Protein AF-A0AA39PS63-F1 (afdb_monomer_lite)

Secondary structure (DSSP, 8-state):
--TTSPPPHHHHHHHHHHHHHHHHHHHHHHHHH-TT-TTTGGG--TTS-HHHHHHHHT---GGGG-SSHHHHHHHHHHHTT-S-SHHHHTTS-BTTBPPPPGGG-B-TTTSSSB--HHIIIII--S-HHHHHHHHHHHHHHHHHS-HHHHHHHHH-SSHHHHHHHHHH---HHHHHHHHHHHHHHHHHHHSS-----

Organism: NCBI:txid153914

pLDDT: mean 90.83, std 8.52, range [56.09, 98.69]

Radius of gyration: 20.43 Å; chains: 1; bounding box: 41×48×62 Å

Structure (mmCIF, N/CA/C/O backbone):
data_AF-A0AA39PS63-F1
#
_entry.id   AF-A0AA39PS63-F1
#
loop_
_atom_site.group_PDB
_atom_site.id
_atom_site.type_symbol
_atom_site.label_atom_id
_atom_site.label_alt_id
_atom_site.label_comp_id
_atom_site.label_asym_id
_atom_site.label_entity_id
_atom_site.label_seq_id
_atom_site.pdbx_PDB_ins_code
_atom_site.Cartn_x
_atom_site.Cartn_y
_atom_site.Cartn_z
_atom_site.occupancy
_atom_site.B_iso_or_equiv
_atom_site.auth_seq_id
_atom_site.auth_comp_id
_atom_site.auth_asym_id
_atom_site.auth_atom_id
_atom_site.pdbx_PDB_model_num
ATOM 1 N N . MET A 1 1 ? 19.058 17.267 -34.150 1.00 57.41 1 MET A N 1
ATOM 2 C CA . MET A 1 1 ? 18.768 16.087 -34.988 1.00 57.41 1 MET A CA 1
ATOM 3 C C . MET A 1 1 ? 18.910 16.521 -36.426 1.00 57.41 1 MET A C 1
ATOM 5 O O . MET A 1 1 ? 18.181 17.411 -36.844 1.00 57.41 1 MET A O 1
ATOM 9 N N . ASP A 1 2 ? 19.906 15.988 -37.122 1.00 56.09 2 ASP A N 1
ATOM 10 C CA . ASP A 1 2 ? 20.156 16.317 -38.522 1.00 56.09 2 ASP A CA 1
ATOM 11 C C . ASP A 1 2 ? 19.279 15.418 -39.406 1.00 56.09 2 ASP A C 1
ATOM 13 O O . ASP A 1 2 ? 19.457 14.202 -39.438 1.00 56.09 2 ASP A O 1
ATOM 17 N N . LEU A 1 3 ? 18.276 16.010 -40.054 1.00 62.50 3 LEU A N 1
ATOM 18 C CA . LEU A 1 3 ? 17.302 15.304 -40.896 1.00 62.50 3 LEU A CA 1
ATOM 19 C C . LEU A 1 3 ? 17.820 15.064 -42.325 1.00 62.50 3 LEU A C 1
ATOM 21 O O . LEU A 1 3 ? 17.092 14.525 -43.153 1.00 62.50 3 LEU A O 1
ATOM 25 N N . SER A 1 4 ? 19.052 15.482 -42.632 1.00 70.50 4 SER A N 1
ATOM 26 C CA . SER A 1 4 ? 19.598 15.471 -43.994 1.00 70.50 4 SER A CA 1
ATOM 27 C C . SER A 1 4 ? 20.307 14.167 -44.395 1.00 70.50 4 SER A C 1
ATOM 29 O O . SER A 1 4 ? 20.634 13.983 -45.568 1.00 70.50 4 SER A O 1
ATOM 31 N N . ARG A 1 5 ? 20.506 13.228 -43.458 1.00 72.19 5 ARG A N 1
ATOM 32 C CA . ARG A 1 5 ? 21.130 11.918 -43.714 1.00 72.19 5 ARG A CA 1
ATOM 33 C C . ARG A 1 5 ? 20.071 10.815 -43.899 1.00 72.19 5 ARG A C 1
ATOM 35 O O . ARG A 1 5 ? 19.099 10.797 -43.147 1.00 72.19 5 ARG A O 1
ATOM 42 N N . PRO A 1 6 ? 20.253 9.857 -44.833 1.00 72.00 6 PRO A N 1
ATOM 43 C CA . PRO A 1 6 ? 19.406 8.666 -44.915 1.00 72.00 6 PRO A CA 1
ATOM 44 C C . PRO A 1 6 ? 19.551 7.799 -43.656 1.00 72.00 6 PRO A C 1
ATOM 46 O O . PRO A 1 6 ? 20.665 7.474 -43.246 1.00 72.00 6 PRO A O 1
ATOM 49 N N . TRP A 1 7 ? 18.417 7.436 -43.056 1.00 72.38 7 TRP A N 1
ATOM 50 C CA . TRP A 1 7 ? 18.342 6.672 -41.811 1.00 72.38 7 TRP A CA 1
ATOM 51 C C . TRP A 1 7 ? 18.600 5.189 -42.071 1.00 72.38 7 TRP A C 1
ATOM 53 O O . TRP A 1 7 ? 17.928 4.574 -42.901 1.00 72.38 7 TRP A O 1
ATOM 63 N N . ALA A 1 8 ? 19.552 4.607 -41.348 1.00 80.94 8 ALA A N 1
ATOM 64 C CA . ALA A 1 8 ? 19.751 3.167 -41.321 1.00 80.94 8 ALA A CA 1
ATOM 65 C C . ALA A 1 8 ? 18.823 2.520 -40.272 1.00 80.94 8 ALA A C 1
ATOM 67 O O . ALA A 1 8 ?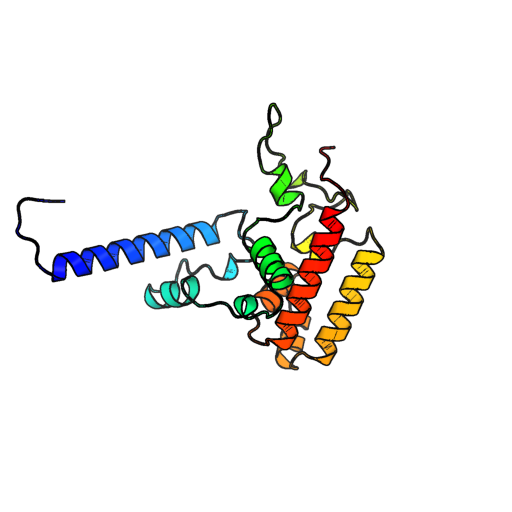 18.468 3.161 -39.283 1.00 80.94 8 ALA A O 1
ATOM 68 N N . PRO A 1 9 ? 18.473 1.228 -40.412 1.00 78.50 9 PRO A N 1
ATOM 69 C CA . PRO A 1 9 ? 17.739 0.491 -39.377 1.00 78.50 9 PRO A CA 1
ATOM 70 C C . PRO A 1 9 ? 18.376 0.585 -37.978 1.00 78.50 9 PRO A C 1
ATOM 72 O O . PRO A 1 9 ? 17.665 0.699 -36.985 1.00 78.50 9 PRO A O 1
ATOM 75 N N . LEU A 1 10 ? 19.711 0.643 -37.906 1.00 81.31 10 LEU A N 1
ATOM 76 C CA . LEU A 1 10 ? 20.462 0.829 -36.658 1.00 81.31 10 LEU A CA 1
ATOM 77 C C . LEU A 1 10 ? 20.198 2.188 -35.986 1.00 81.31 10 LEU A C 1
ATOM 79 O O . LEU A 1 10 ? 20.213 2.271 -34.761 1.00 81.31 10 LEU A O 1
ATOM 83 N N . ASP A 1 11 ? 19.922 3.243 -36.761 1.00 84.69 11 ASP A N 1
ATOM 84 C CA . ASP A 1 11 ? 19.580 4.560 -36.210 1.00 84.69 11 ASP A CA 1
ATOM 85 C C . ASP A 1 11 ? 18.195 4.523 -35.540 1.00 84.69 11 ASP A C 1
ATOM 87 O O . ASP A 1 11 ? 17.979 5.156 -34.506 1.00 84.69 11 ASP A O 1
ATOM 91 N N . ILE A 1 12 ? 17.264 3.731 -36.089 1.00 84.81 12 ILE A N 1
ATOM 92 C CA . ILE A 1 12 ? 15.934 3.512 -35.504 1.00 84.81 12 ILE A CA 1
ATOM 93 C C . ILE A 1 12 ? 16.061 2.737 -34.189 1.00 84.81 12 ILE A C 1
ATOM 95 O O . ILE A 1 12 ? 15.502 3.162 -33.180 1.00 84.81 12 ILE A O 1
ATOM 99 N N . GLU A 1 13 ? 16.817 1.637 -34.174 1.00 88.38 13 GLU A N 1
ATOM 100 C CA . GLU A 1 13 ? 17.055 0.842 -32.960 1.00 88.38 13 GLU A CA 1
ATOM 101 C C . GLU A 1 13 ? 17.728 1.666 -31.855 1.00 88.38 13 GLU A C 1
ATOM 103 O O . GLU A 1 13 ? 17.316 1.600 -30.695 1.00 88.38 13 GLU A O 1
ATOM 108 N N . ALA A 1 14 ? 18.707 2.502 -32.214 1.00 87.56 14 ALA A N 1
ATOM 109 C CA . ALA A 1 14 ? 19.372 3.397 -31.273 1.00 87.56 14 ALA A CA 1
ATOM 110 C C . ALA A 1 14 ? 18.400 4.415 -30.656 1.00 87.56 14 ALA A C 1
ATOM 112 O O . ALA A 1 14 ? 18.455 4.669 -29.452 1.00 87.56 14 ALA A O 1
ATOM 113 N N . ILE A 1 15 ? 17.480 4.974 -31.449 1.00 89.06 15 ILE A N 1
ATOM 114 C CA . ILE A 1 15 ? 16.463 5.900 -30.934 1.00 89.06 15 ILE A CA 1
ATOM 115 C C . ILE A 1 15 ? 15.445 5.175 -30.059 1.00 89.06 15 ILE A C 1
ATOM 117 O O . ILE A 1 15 ? 15.097 5.698 -29.003 1.00 89.06 15 ILE A O 1
ATOM 121 N N . VAL A 1 16 ? 14.992 3.979 -30.443 1.00 89.00 16 VAL A N 1
ATOM 122 C CA . VAL A 1 16 ? 14.095 3.167 -29.605 1.00 89.00 16 VAL A CA 1
ATOM 123 C C . VAL A 1 16 ? 14.744 2.900 -28.248 1.00 89.00 16 VAL A C 1
ATOM 125 O O . VAL A 1 16 ? 14.129 3.176 -27.219 1.00 89.00 16 VAL A O 1
ATOM 128 N N . ALA A 1 17 ? 16.004 2.462 -28.233 1.00 88.25 17 ALA A N 1
ATOM 129 C CA . ALA A 1 17 ? 16.749 2.230 -26.999 1.00 88.25 17 ALA A CA 1
ATOM 130 C C . ALA A 1 17 ? 16.912 3.514 -26.165 1.00 88.25 17 ALA A C 1
ATOM 132 O O . ALA A 1 17 ? 16.723 3.489 -24.950 1.00 88.25 17 ALA A O 1
ATOM 133 N N . ALA A 1 18 ? 17.204 4.652 -26.805 1.00 88.19 18 ALA A N 1
ATOM 134 C CA . ALA A 1 18 ? 17.330 5.937 -26.120 1.00 88.19 18 ALA A CA 1
ATOM 135 C C . ALA A 1 18 ? 16.003 6.403 -25.494 1.00 88.19 18 ALA A C 1
ATOM 137 O O . ALA A 1 18 ? 15.995 6.902 -24.368 1.00 88.19 18 ALA A O 1
ATOM 138 N N . VAL A 1 19 ? 14.877 6.216 -26.192 1.00 91.75 19 VAL A N 1
ATOM 139 C CA . VAL A 1 19 ? 13.541 6.535 -25.669 1.00 91.75 19 VAL A CA 1
ATOM 140 C C . VAL A 1 19 ? 13.190 5.618 -24.500 1.00 91.75 19 VAL A C 1
ATOM 142 O O . VAL A 1 19 ? 12.766 6.117 -23.461 1.00 91.75 19 VAL A O 1
ATOM 145 N N . GLU A 1 20 ? 13.415 4.306 -24.624 1.00 90.19 20 GLU A N 1
ATOM 146 C CA . GLU A 1 20 ? 13.194 3.361 -23.522 1.00 90.19 20 GLU A CA 1
ATOM 147 C C . GLU A 1 20 ? 13.992 3.756 -22.276 1.00 90.19 20 GLU A C 1
ATOM 149 O O . GLU A 1 20 ? 13.428 3.836 -21.184 1.00 90.19 20 GLU A O 1
ATOM 154 N N . GLN A 1 21 ? 15.282 4.058 -22.441 1.00 87.56 21 GLN A N 1
ATOM 155 C CA . GLN A 1 21 ? 16.149 4.453 -21.335 1.00 87.56 21 GLN A CA 1
ATOM 156 C C . GLN A 1 21 ? 15.698 5.776 -20.705 1.00 87.56 21 GLN A C 1
ATOM 158 O O . GLN A 1 21 ? 15.654 5.897 -19.481 1.00 87.56 21 GLN A O 1
ATOM 163 N N . SER A 1 22 ? 15.289 6.751 -21.524 1.00 90.12 22 SER A N 1
ATOM 164 C CA . SER A 1 22 ? 14.730 8.012 -21.032 1.00 90.12 22 SER A CA 1
ATOM 165 C C . SER A 1 22 ? 13.447 7.794 -20.225 1.00 90.12 22 SER A C 1
ATOM 167 O O . SER A 1 22 ? 13.272 8.425 -19.185 1.00 90.12 22 SER A O 1
ATOM 169 N N . CYS A 1 23 ? 12.552 6.907 -20.671 1.00 90.31 23 CYS A N 1
ATOM 170 C CA . CYS A 1 23 ? 11.329 6.577 -19.940 1.00 90.31 23 CYS A CA 1
ATOM 171 C C . CYS A 1 23 ? 11.624 5.867 -18.612 1.00 90.31 23 CYS A C 1
ATOM 173 O O . CYS A 1 23 ? 10.989 6.169 -17.604 1.00 90.31 23 CYS A O 1
ATOM 175 N N . LEU A 1 24 ? 12.579 4.930 -18.592 1.00 89.62 24 LEU A N 1
ATOM 176 C CA . LEU A 1 24 ? 12.992 4.237 -17.367 1.00 89.62 24 LEU A CA 1
ATOM 177 C C . LEU A 1 24 ? 13.571 5.215 -16.341 1.00 89.62 24 LEU A C 1
ATOM 179 O O . LEU A 1 24 ? 13.164 5.183 -15.180 1.00 89.62 24 LEU A O 1
ATOM 183 N N . ALA A 1 25 ? 14.455 6.112 -16.780 1.00 87.44 25 ALA A N 1
ATOM 184 C CA . ALA A 1 25 ? 15.043 7.135 -15.925 1.00 87.44 25 ALA A CA 1
ATOM 185 C C . ALA A 1 25 ? 13.984 8.090 -15.347 1.00 87.44 25 ALA A C 1
ATOM 187 O O . ALA A 1 25 ? 14.029 8.398 -14.156 1.00 87.44 25 ALA A O 1
ATOM 188 N N . ASP A 1 26 ? 13.006 8.513 -16.155 1.00 89.94 26 ASP A N 1
ATOM 189 C CA . ASP A 1 26 ? 11.904 9.372 -15.702 1.00 89.94 26 ASP A CA 1
ATOM 190 C C . ASP A 1 26 ? 11.019 8.674 -14.657 1.00 89.94 26 ASP A C 1
ATOM 192 O O . ASP A 1 26 ? 10.751 9.226 -13.587 1.00 89.94 26 ASP A O 1
ATOM 196 N N . MET A 1 27 ? 10.636 7.417 -14.908 1.00 89.12 27 MET A N 1
ATOM 197 C CA . MET A 1 27 ? 9.871 6.620 -13.944 1.00 89.12 27 MET A CA 1
ATOM 198 C C . MET A 1 27 ? 10.633 6.430 -12.628 1.00 89.12 27 MET A C 1
ATOM 200 O O . MET A 1 27 ? 10.038 6.540 -11.555 1.00 89.12 27 MET A O 1
ATOM 204 N N . ASP A 1 28 ? 11.936 6.153 -12.687 1.00 87.81 28 ASP A N 1
ATOM 205 C CA . ASP A 1 28 ? 12.759 5.954 -11.494 1.00 87.81 28 ASP A CA 1
ATOM 206 C C . ASP A 1 28 ? 12.911 7.238 -10.672 1.00 87.81 28 ASP A C 1
ATOM 208 O O . ASP A 1 28 ? 12.724 7.240 -9.452 1.00 87.81 28 ASP A O 1
ATOM 212 N N . ALA A 1 29 ? 13.175 8.355 -11.353 1.00 88.81 29 ALA A N 1
ATOM 213 C CA . ALA A 1 29 ? 13.241 9.671 -10.735 1.00 88.81 29 ALA A CA 1
ATOM 214 C C . ALA A 1 29 ? 11.904 10.036 -10.075 1.00 88.81 29 ALA A C 1
ATOM 216 O O . ALA A 1 29 ? 11.878 10.512 -8.934 1.00 88.81 29 ALA A O 1
ATOM 217 N N . TYR A 1 30 ? 10.786 9.748 -10.751 1.00 89.62 30 TYR A N 1
ATOM 218 C CA . TYR A 1 30 ? 9.455 9.932 -10.190 1.00 89.62 30 TYR A CA 1
ATOM 219 C C . TYR A 1 30 ? 9.256 9.088 -8.929 1.00 89.62 30 TYR A C 1
ATOM 221 O O . TYR A 1 30 ? 8.819 9.617 -7.907 1.00 89.62 30 TYR A O 1
ATOM 229 N N . LEU A 1 31 ? 9.590 7.794 -8.967 1.00 87.69 31 LEU A N 1
ATOM 230 C CA . LEU A 1 31 ? 9.426 6.903 -7.818 1.00 87.69 31 LEU A CA 1
ATOM 231 C C . LEU A 1 31 ? 10.226 7.373 -6.605 1.00 87.69 31 LEU A C 1
ATOM 233 O O . LEU A 1 31 ? 9.695 7.312 -5.496 1.00 87.69 31 LEU A O 1
ATOM 237 N N . ALA A 1 32 ? 11.456 7.844 -6.810 1.00 86.06 32 ALA A N 1
ATOM 238 C CA . ALA A 1 32 ? 12.354 8.256 -5.739 1.00 86.06 32 ALA A CA 1
ATOM 239 C C . ALA A 1 32 ? 11.898 9.524 -5.008 1.00 86.06 32 ALA A C 1
ATOM 241 O O . ALA A 1 32 ? 12.002 9.609 -3.785 1.00 86.06 32 ALA A O 1
ATOM 242 N N . VAL A 1 33 ? 11.397 10.516 -5.750 1.00 87.25 33 VAL A N 1
ATOM 243 C CA . VAL A 1 33 ? 11.140 11.862 -5.210 1.00 87.25 33 VAL A CA 1
ATOM 244 C C . VAL A 1 33 ? 9.656 12.099 -4.928 1.00 87.25 33 VAL A C 1
ATOM 246 O O . VAL A 1 33 ? 9.299 12.948 -4.107 1.00 87.25 33 VAL A O 1
ATOM 249 N N . SER A 1 34 ? 8.757 11.360 -5.583 1.00 89.44 34 SER A N 1
ATOM 250 C CA . SER A 1 34 ? 7.330 11.647 -5.495 1.00 89.44 34 SER A CA 1
ATOM 251 C C . SER A 1 34 ? 6.761 11.339 -4.103 1.00 89.44 34 SER A C 1
ATOM 253 O O . SER A 1 34 ? 6.908 10.227 -3.587 1.00 89.44 34 SER A O 1
ATOM 255 N N . PRO A 1 35 ? 5.995 12.271 -3.504 1.00 86.00 35 PRO A N 1
ATOM 256 C CA . PRO A 1 35 ? 5.259 12.012 -2.269 1.00 86.00 35 PRO A CA 1
ATOM 257 C C . PRO A 1 35 ? 4.050 11.076 -2.476 1.00 86.00 35 PRO A C 1
ATOM 259 O O . PRO A 1 35 ? 3.355 10.764 -1.513 1.00 86.00 35 PRO A O 1
ATOM 262 N N . LYS A 1 36 ? 3.756 10.657 -3.719 1.00 87.19 36 LYS A N 1
ATOM 263 C CA . LYS A 1 36 ? 2.709 9.671 -4.072 1.00 87.19 36 LYS A CA 1
ATOM 264 C C . LYS A 1 36 ? 3.179 8.226 -3.982 1.00 87.19 36 LYS A C 1
ATOM 266 O O . LYS A 1 36 ? 2.377 7.309 -4.064 1.00 87.19 36 LYS A O 1
ATOM 271 N N . THR A 1 37 ? 4.478 7.996 -3.871 1.00 86.75 37 THR A N 1
ATOM 272 C CA . THR A 1 37 ? 5.032 6.649 -4.019 1.00 86.75 37 THR A CA 1
ATOM 273 C C . THR A 1 37 ? 5.789 6.170 -2.784 1.00 86.75 37 THR A C 1
ATOM 275 O O . THR A 1 37 ? 6.732 5.397 -2.949 1.00 86.75 37 THR A O 1
ATOM 278 N N . PRO A 1 38 ? 5.400 6.515 -1.533 1.00 87.19 38 PRO A N 1
ATOM 279 C CA . PRO A 1 38 ? 6.178 6.112 -0.356 1.00 87.19 38 PRO A CA 1
ATOM 280 C C . PRO A 1 38 ? 6.306 4.585 -0.239 1.00 87.19 38 PRO A C 1
ATOM 282 O O . PRO A 1 38 ? 7.339 4.063 0.187 1.00 87.19 38 PRO A O 1
ATOM 285 N N . LEU A 1 39 ? 5.283 3.850 -0.685 1.00 89.75 39 LEU A N 1
ATOM 286 C CA . LEU A 1 39 ? 5.264 2.386 -0.699 1.00 89.75 39 LEU A CA 1
ATOM 287 C C . LEU A 1 39 ? 6.061 1.761 -1.853 1.00 89.75 39 LEU A C 1
ATOM 289 O O . LEU A 1 39 ? 6.284 0.558 -1.829 1.00 89.75 39 LEU A O 1
ATOM 293 N N . LEU A 1 40 ? 6.472 2.545 -2.852 1.00 89.88 40 LEU A N 1
ATOM 294 C CA . LEU A 1 40 ? 7.208 2.078 -4.032 1.00 89.88 40 LEU A CA 1
ATOM 295 C C . LEU A 1 40 ? 8.636 2.636 -4.109 1.00 89.88 40 LEU A C 1
ATOM 297 O O . LEU A 1 40 ? 9.430 2.134 -4.895 1.00 89.88 40 LEU A O 1
ATOM 301 N N . GLN A 1 41 ? 8.980 3.636 -3.292 1.00 88.62 41 GLN A N 1
ATOM 302 C CA . GLN A 1 41 ? 10.294 4.291 -3.267 1.00 88.62 41 GLN A CA 1
ATOM 303 C C . GLN A 1 41 ? 11.467 3.321 -3.091 1.00 88.62 41 GLN A C 1
ATOM 305 O O . GLN A 1 41 ? 12.523 3.535 -3.671 1.00 88.62 41 GLN A O 1
ATOM 310 N N . HIS A 1 42 ? 11.298 2.233 -2.334 1.00 85.44 42 HIS A N 1
ATOM 311 C CA . HIS A 1 42 ? 12.358 1.230 -2.149 1.00 85.44 42 HIS A CA 1
ATOM 312 C C . HIS A 1 42 ? 12.666 0.427 -3.415 1.00 85.44 42 HIS A C 1
ATOM 314 O O . HIS A 1 42 ? 13.660 -0.286 -3.453 1.00 85.44 42 HIS A O 1
ATOM 320 N N . ARG A 1 43 ? 11.808 0.520 -4.435 1.00 84.50 43 ARG A N 1
ATOM 321 C CA . ARG A 1 43 ? 12.026 -0.079 -5.755 1.00 84.50 43 ARG A CA 1
ATOM 322 C C . ARG A 1 43 ? 12.790 0.859 -6.687 1.00 84.50 43 ARG A C 1
ATOM 324 O O . ARG A 1 43 ? 13.105 0.454 -7.803 1.00 84.50 43 ARG A O 1
ATOM 331 N N . SER A 1 44 ? 13.057 2.093 -6.261 1.00 82.12 44 SER A N 1
ATOM 332 C CA . SER A 1 44 ? 13.886 2.998 -7.037 1.00 82.12 44 SER A CA 1
ATOM 333 C C . SER A 1 44 ? 15.319 2.476 -7.123 1.00 82.12 44 SER A C 1
ATOM 335 O O . SER A 1 44 ? 15.869 1.923 -6.171 1.00 82.12 44 SER A O 1
ATOM 337 N N . CYS A 1 45 ? 15.900 2.634 -8.301 1.00 78.88 45 CYS A N 1
ATOM 338 C CA . CYS A 1 45 ? 17.171 2.078 -8.709 1.00 78.88 45 CYS A CA 1
ATOM 339 C C . CYS A 1 45 ? 18.125 3.196 -9.153 1.00 78.88 45 CYS A C 1
ATOM 341 O O . CYS A 1 45 ? 18.913 2.973 -10.067 1.00 78.88 45 CYS A O 1
ATOM 343 N N . GLN A 1 46 ? 18.095 4.364 -8.487 1.00 67.69 46 GLN A N 1
ATOM 344 C CA . GLN A 1 46 ? 18.845 5.585 -8.861 1.00 67.69 46 GLN A CA 1
ATOM 345 C C . GLN A 1 46 ? 20.363 5.401 -9.060 1.00 67.69 46 GLN A C 1
ATOM 347 O O . GLN A 1 46 ? 21.028 6.296 -9.573 1.00 67.69 46 GLN A O 1
ATOM 352 N N . HIS A 1 47 ? 20.914 4.252 -8.665 1.00 66.19 47 HIS A N 1
ATOM 353 C CA . HIS A 1 47 ? 22.332 3.911 -8.788 1.00 66.19 47 HIS A CA 1
ATOM 354 C C . HIS A 1 47 ? 22.570 2.518 -9.402 1.00 66.19 47 HIS A C 1
ATOM 356 O O . HIS A 1 47 ? 23.666 1.971 -9.302 1.00 66.19 47 HIS 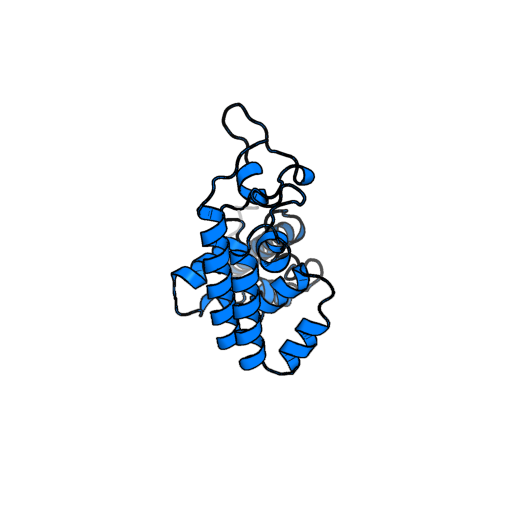A O 1
ATOM 362 N N . ALA A 1 48 ? 21.543 1.906 -9.991 1.00 70.00 48 ALA A N 1
ATOM 363 C CA . ALA A 1 48 ? 21.648 0.616 -10.656 1.00 70.00 48 ALA A CA 1
ATOM 364 C C . ALA A 1 48 ? 22.024 0.793 -12.131 1.00 70.00 48 ALA A C 1
ATOM 366 O O . ALA A 1 48 ? 21.654 1.781 -12.756 1.00 70.00 48 ALA A O 1
ATOM 367 N N . GLY A 1 49 ? 22.697 -0.202 -12.714 1.00 76.56 49 GLY A N 1
ATOM 368 C CA . GLY A 1 49 ? 22.873 -0.246 -14.167 1.00 76.56 49 GLY A CA 1
ATOM 369 C C . GLY A 1 49 ? 21.543 -0.456 -14.903 1.00 76.56 49 GLY A C 1
ATOM 370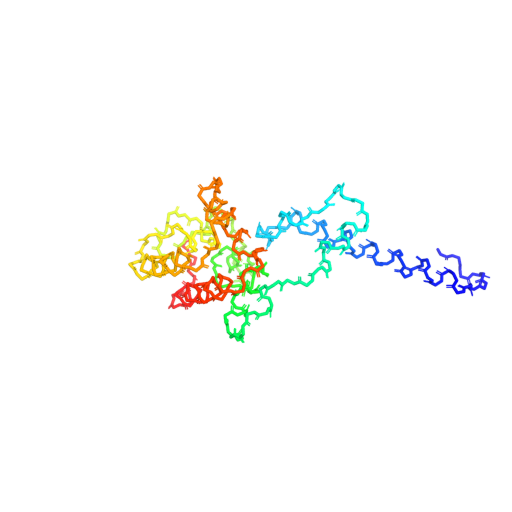 O O . GLY A 1 49 ? 20.629 -1.093 -14.367 1.00 76.56 49 GLY A O 1
ATOM 371 N N . ASP A 1 50 ? 21.467 0.014 -16.149 1.00 75.75 50 ASP A N 1
ATOM 372 C CA . ASP A 1 50 ? 20.260 0.051 -16.995 1.00 75.75 50 ASP A CA 1
ATOM 373 C C . ASP A 1 50 ? 19.467 -1.266 -17.009 1.00 75.75 50 ASP A C 1
ATOM 375 O O . ASP A 1 50 ? 18.245 -1.284 -16.860 1.00 75.75 50 ASP A O 1
ATOM 379 N N . LEU A 1 51 ? 20.159 -2.406 -17.111 1.00 75.88 51 LEU A N 1
ATOM 380 C CA . LEU A 1 51 ? 19.522 -3.728 -17.116 1.00 75.88 51 LEU A CA 1
ATOM 381 C C . LEU A 1 51 ? 18.792 -4.043 -15.805 1.00 75.88 51 LEU A C 1
ATOM 383 O O . LEU A 1 51 ? 17.712 -4.637 -15.821 1.00 75.88 51 LEU A O 1
ATOM 387 N N . LEU A 1 52 ? 19.369 -3.669 -14.662 1.00 76.12 52 LEU A N 1
ATOM 388 C CA . LEU A 1 52 ? 18.754 -3.890 -13.357 1.00 76.12 52 LEU A CA 1
ATOM 389 C C . LEU A 1 52 ? 17.580 -2.927 -13.152 1.00 76.12 52 LEU A C 1
ATOM 391 O O . LEU A 1 52 ? 16.519 -3.364 -12.710 1.00 76.12 52 LEU A O 1
ATOM 395 N N . GLN A 1 53 ? 17.728 -1.665 -13.560 1.00 77.50 53 GLN A N 1
ATOM 396 C CA . GLN A 1 53 ? 16.646 -0.680 -13.536 1.00 77.50 53 GLN A CA 1
ATOM 397 C C . GLN A 1 53 ? 15.447 -1.151 -14.375 1.00 77.50 53 GLN A C 1
ATOM 399 O O . GLN A 1 53 ? 14.324 -1.205 -13.870 1.00 77.50 53 GLN A O 1
ATOM 404 N N . LYS A 1 54 ? 15.681 -1.607 -15.614 1.00 78.19 54 LYS A N 1
ATOM 405 C CA . LYS A 1 54 ? 14.641 -2.174 -16.488 1.00 78.19 54 LYS A CA 1
ATOM 406 C C . LYS A 1 54 ? 13.960 -3.384 -15.850 1.00 78.19 54 LYS A C 1
ATOM 408 O O . LYS A 1 54 ? 12.733 -3.449 -15.816 1.00 78.19 54 LYS A O 1
ATOM 413 N N . ARG A 1 55 ? 14.730 -4.325 -15.289 1.00 79.75 55 ARG A N 1
ATOM 414 C CA . ARG A 1 55 ? 14.175 -5.500 -14.591 1.00 79.75 55 ARG A CA 1
ATOM 415 C C . ARG A 1 55 ? 13.291 -5.101 -13.419 1.00 79.75 55 ARG A C 1
ATOM 417 O O . ARG A 1 55 ? 12.215 -5.667 -13.259 1.00 79.75 55 ARG A O 1
ATOM 424 N N . VAL A 1 56 ? 13.720 -4.141 -12.606 1.00 79.94 56 VAL A N 1
ATOM 425 C CA . VAL A 1 56 ? 12.948 -3.721 -11.438 1.00 79.94 56 VAL A CA 1
ATOM 426 C C . VAL A 1 56 ? 11.691 -2.976 -11.872 1.00 79.94 56 VAL A C 1
ATOM 428 O O . VAL A 1 56 ? 10.606 -3.373 -11.456 1.00 79.94 56 VAL A O 1
ATOM 431 N N . LEU A 1 57 ? 11.782 -1.966 -12.735 1.00 80.81 57 LEU A N 1
ATOM 432 C CA . LEU A 1 57 ? 10.629 -1.140 -13.115 1.00 80.81 57 LEU A CA 1
ATOM 433 C C . LEU A 1 57 ? 9.602 -1.893 -13.965 1.00 80.81 57 LEU A C 1
ATOM 435 O O . LEU A 1 57 ? 8.403 -1.755 -13.731 1.00 80.81 57 LEU A O 1
ATOM 439 N N . CYS A 1 58 ? 10.056 -2.736 -14.893 1.00 81.25 58 CYS A N 1
ATOM 440 C CA . CYS A 1 58 ? 9.183 -3.482 -15.801 1.00 81.25 58 CYS A CA 1
ATOM 441 C C . CYS A 1 58 ? 8.798 -4.876 -15.280 1.00 81.25 58 CYS A C 1
ATOM 443 O O . CYS A 1 58 ? 8.120 -5.620 -15.988 1.00 81.25 58 CYS A O 1
ATOM 445 N N . SER A 1 59 ? 9.212 -5.259 -14.066 1.00 86.62 59 SER A N 1
ATOM 446 C CA . SER A 1 59 ? 8.812 -6.552 -13.499 1.00 86.62 59 SER A CA 1
ATOM 447 C C . SER A 1 59 ? 7.307 -6.621 -13.252 1.00 86.62 59 SER A C 1
ATOM 449 O O . SER A 1 59 ? 6.697 -5.734 -12.642 1.00 86.62 59 SER A O 1
ATOM 451 N N . PHE A 1 60 ? 6.717 -7.735 -13.683 1.00 88.38 60 PHE A N 1
ATOM 452 C CA . PHE A 1 60 ? 5.366 -8.095 -13.288 1.00 88.38 60 PHE A CA 1
ATOM 453 C C . PHE A 1 60 ? 5.306 -8.294 -11.770 1.00 88.38 60 PHE A C 1
ATOM 455 O O . PHE A 1 60 ? 6.225 -8.844 -11.164 1.00 88.38 60 PHE A O 1
ATOM 462 N N . ARG A 1 61 ? 4.223 -7.834 -11.137 1.00 91.75 61 ARG A N 1
ATOM 463 C CA . ARG A 1 61 ? 4.096 -7.837 -9.676 1.00 91.75 61 ARG A CA 1
ATOM 464 C C . ARG A 1 61 ? 3.122 -8.901 -9.210 1.00 91.75 61 ARG A C 1
ATOM 466 O O . ARG A 1 61 ? 1.984 -8.933 -9.667 1.00 91.75 61 ARG A O 1
ATOM 473 N N . ALA A 1 62 ? 3.539 -9.709 -8.238 1.00 94.62 62 ALA A N 1
ATOM 474 C CA . ALA A 1 62 ? 2.758 -10.835 -7.733 1.00 94.62 62 ALA A CA 1
ATOM 475 C C . ALA A 1 62 ? 1.375 -10.426 -7.188 1.00 94.62 62 ALA A C 1
ATOM 477 O O . ALA A 1 62 ? 0.403 -11.155 -7.379 1.00 94.62 62 ALA A O 1
ATOM 478 N N . TYR A 1 63 ? 1.223 -9.222 -6.620 1.00 94.38 63 TYR A N 1
ATOM 479 C CA . TYR A 1 63 ? -0.086 -8.715 -6.182 1.00 94.38 63 TYR A CA 1
ATOM 480 C C . TYR A 1 63 ? -1.115 -8.574 -7.322 1.00 94.38 63 TYR A C 1
ATOM 482 O O . TYR A 1 63 ? -2.319 -8.520 -7.063 1.00 94.38 63 TYR A O 1
ATOM 490 N N . LEU A 1 64 ? -0.681 -8.534 -8.588 1.00 95.69 64 LEU A N 1
ATOM 491 C CA . LEU A 1 64 ? -1.576 -8.536 -9.749 1.00 95.69 64 LEU A CA 1
ATOM 492 C C . LEU A 1 64 ? -2.197 -9.919 -10.010 1.00 95.69 64 LEU A C 1
ATOM 494 O O . LEU A 1 64 ? -3.222 -9.993 -10.682 1.00 95.69 64 LEU A O 1
ATOM 498 N N . ASN A 1 65 ? -1.653 -10.986 -9.416 1.00 96.44 65 ASN A N 1
ATOM 499 C CA . ASN A 1 65 ? -2.211 -12.340 -9.475 1.00 96.44 65 ASN A CA 1
ATOM 500 C C . ASN A 1 65 ? -3.271 -12.614 -8.397 1.00 96.44 65 ASN A C 1
ATOM 502 O O . ASN A 1 65 ? -3.852 -13.697 -8.377 1.00 96.44 65 ASN A O 1
ATOM 506 N N . VAL A 1 66 ? -3.564 -11.658 -7.504 1.00 97.44 66 VAL A N 1
ATOM 507 C CA . VAL A 1 66 ? -4.645 -11.814 -6.517 1.00 97.44 66 VAL A CA 1
ATOM 508 C C . VAL A 1 66 ? -5.960 -12.081 -7.262 1.00 97.44 66 VAL A C 1
ATOM 510 O O . VAL A 1 66 ? -6.361 -11.241 -8.071 1.00 97.44 66 VAL A O 1
ATOM 513 N N . PRO A 1 67 ? -6.665 -13.198 -6.997 1.00 97.75 67 PRO A N 1
ATOM 514 C CA . PRO A 1 67 ? -7.763 -13.659 -7.844 1.00 97.75 67 PRO A CA 1
ATOM 515 C C . PRO A 1 67 ? -8.985 -12.741 -7.772 1.00 97.75 67 PRO A C 1
ATOM 517 O O . PRO A 1 67 ? -9.618 -12.467 -8.789 1.00 97.75 67 PRO A O 1
ATOM 520 N N . ILE A 1 68 ? -9.292 -12.207 -6.585 1.00 98.19 68 ILE A N 1
ATOM 521 C CA . ILE A 1 68 ? -10.464 -11.354 -6.359 1.00 98.19 68 ILE A CA 1
ATOM 522 C C . ILE A 1 68 ? -10.188 -9.942 -6.909 1.00 98.19 68 ILE A C 1
ATOM 524 O O . ILE A 1 68 ? -9.363 -9.220 -6.334 1.00 98.19 68 ILE A O 1
ATOM 528 N N . PRO A 1 69 ? -10.902 -9.484 -7.960 1.00 98.31 69 PRO A N 1
ATOM 529 C CA . PRO A 1 69 ? -10.600 -8.209 -8.612 1.00 98.31 69 PRO A CA 1
ATOM 530 C C . PRO A 1 69 ? -10.719 -6.996 -7.685 1.00 98.31 69 PRO A C 1
ATOM 532 O O . PRO A 1 69 ? -9.911 -6.075 -7.773 1.00 98.31 69 PRO A O 1
ATOM 535 N N . ALA A 1 70 ? -11.691 -6.997 -6.766 1.00 98.25 70 ALA A N 1
ATOM 536 C CA . ALA A 1 70 ? -11.886 -5.906 -5.812 1.00 98.25 70 ALA A CA 1
ATOM 537 C C . ALA A 1 70 ? -10.702 -5.757 -4.840 1.00 98.25 70 ALA A C 1
ATOM 539 O O . ALA A 1 70 ? -10.273 -4.638 -4.558 1.00 98.25 70 ALA A O 1
ATOM 540 N N . HIS A 1 71 ? -10.139 -6.876 -4.375 1.00 98.44 71 HIS A N 1
ATOM 541 C CA . HIS A 1 71 ? -8.984 -6.883 -3.476 1.00 98.44 71 HIS A CA 1
ATOM 542 C C . HIS A 1 71 ? -7.714 -6.455 -4.214 1.00 98.44 71 HIS A C 1
ATOM 544 O O . HIS A 1 71 ? -6.986 -5.585 -3.743 1.00 98.44 71 HIS A O 1
ATOM 550 N N . ARG A 1 72 ? -7.498 -6.990 -5.423 1.00 97.88 72 ARG A N 1
ATOM 551 C CA . ARG A 1 72 ? -6.399 -6.574 -6.302 1.00 97.88 72 ARG A CA 1
ATOM 552 C C . ARG A 1 72 ? -6.444 -5.071 -6.579 1.00 97.88 72 ARG A C 1
ATOM 554 O O . ARG A 1 72 ? -5.441 -4.379 -6.422 1.00 97.88 72 ARG A O 1
ATOM 561 N N . LYS A 1 73 ? -7.625 -4.547 -6.923 1.00 97.94 73 LYS A N 1
ATOM 562 C CA . LYS A 1 73 ? -7.840 -3.112 -7.139 1.00 97.94 73 LYS A CA 1
ATOM 563 C C . LYS A 1 73 ? -7.514 -2.294 -5.892 1.00 97.94 73 LYS A C 1
ATOM 565 O O . LYS A 1 73 ? -6.920 -1.234 -6.032 1.00 97.94 73 LYS A O 1
ATOM 570 N N . ALA A 1 74 ? -7.871 -2.764 -4.697 1.00 98.12 74 ALA A N 1
ATOM 571 C CA . ALA A 1 74 ? -7.563 -2.057 -3.456 1.00 98.12 74 ALA A CA 1
ATOM 572 C C . ALA A 1 74 ? -6.051 -1.922 -3.218 1.00 98.12 74 ALA A C 1
ATOM 574 O O . ALA A 1 74 ? -5.600 -0.840 -2.856 1.00 98.12 74 ALA A O 1
ATOM 575 N N . VAL A 1 75 ? -5.268 -2.973 -3.484 1.00 97.75 75 VAL A N 1
ATOM 576 C CA . VAL A 1 75 ? -3.797 -2.911 -3.395 1.00 97.75 75 VAL A CA 1
ATOM 577 C C . VAL A 1 75 ? -3.227 -1.952 -4.435 1.00 97.75 75 VAL A C 1
ATOM 579 O O . VAL A 1 75 ? -2.408 -1.107 -4.097 1.00 97.75 75 VAL A O 1
ATOM 582 N N . VAL A 1 76 ? -3.696 -2.015 -5.684 1.00 96.19 76 VAL A N 1
ATOM 583 C CA . VAL A 1 76 ? -3.255 -1.067 -6.720 1.00 96.19 76 VAL A CA 1
ATOM 584 C C . VAL A 1 76 ? -3.579 0.369 -6.309 1.00 96.19 76 VAL A C 1
ATOM 586 O O . VAL A 1 76 ? -2.702 1.220 -6.373 1.00 96.19 76 VAL A O 1
ATOM 589 N N . GLN A 1 77 ? -4.792 0.627 -5.807 1.00 95.88 77 GLN A N 1
ATOM 590 C CA . GLN A 1 77 ? -5.188 1.948 -5.317 1.00 95.88 77 GLN A CA 1
ATOM 591 C C . GLN A 1 77 ? -4.305 2.432 -4.168 1.00 95.88 77 GLN A C 1
ATOM 593 O O . GLN A 1 77 ? -3.956 3.610 -4.163 1.00 95.88 77 GLN A O 1
ATOM 598 N N . LEU A 1 78 ? -3.953 1.541 -3.232 1.00 96.50 78 LEU A N 1
ATOM 599 C CA . LEU A 1 78 ? -3.028 1.812 -2.130 1.00 96.50 78 LEU A CA 1
ATOM 600 C C . LEU A 1 78 ? -1.652 2.258 -2.650 1.00 96.50 78 LEU A C 1
ATOM 602 O O . LEU A 1 78 ? -1.088 3.218 -2.147 1.00 96.50 78 LEU A O 1
ATOM 606 N N . LEU A 1 79 ? -1.122 1.573 -3.666 1.00 93.94 79 LEU A N 1
ATOM 607 C CA . LEU A 1 79 ? 0.214 1.838 -4.213 1.00 93.94 79 LEU A CA 1
ATOM 608 C C . LEU A 1 79 ? 0.264 3.043 -5.157 1.00 93.94 79 LEU A C 1
ATOM 610 O O . LEU A 1 79 ? 1.310 3.673 -5.282 1.00 93.94 79 LEU A O 1
ATOM 614 N N . SER A 1 80 ? -0.841 3.346 -5.841 1.00 90.44 80 SER A N 1
ATOM 615 C CA . SER A 1 80 ? -0.925 4.406 -6.849 1.00 90.44 80 SER A CA 1
ATOM 616 C C . SER A 1 80 ? -1.505 5.717 -6.311 1.00 90.44 80 SER A C 1
ATOM 618 O O . SER A 1 80 ? -1.973 6.540 -7.103 1.00 90.44 80 SER A O 1
ATOM 620 N N . SER A 1 81 ? -1.560 5.905 -4.984 1.00 90.94 81 SER A N 1
ATOM 621 C CA . SER A 1 81 ? -2.174 7.084 -4.348 1.00 90.94 81 SER A CA 1
ATOM 622 C C . SER A 1 81 ? -3.600 7.373 -4.851 1.00 90.94 81 SER A C 1
ATOM 624 O O . SER A 1 81 ? -4.025 8.519 -4.976 1.00 90.94 81 SER A O 1
ATOM 626 N N . SER A 1 82 ? -4.356 6.327 -5.200 1.00 92.06 82 SER A N 1
ATOM 627 C CA . SER A 1 82 ? -5.706 6.422 -5.783 1.00 92.06 82 SER A CA 1
ATOM 628 C C . SER A 1 82 ? -6.782 5.975 -4.788 1.00 92.06 82 SER A C 1
ATOM 630 O O . SER A 1 82 ? -7.759 5.308 -5.145 1.00 92.06 82 SER A O 1
ATOM 632 N N . HIS A 1 83 ? -6.575 6.310 -3.516 1.00 94.00 83 HIS A N 1
ATOM 633 C CA . HIS A 1 83 ? -7.435 5.969 -2.389 1.00 94.00 83 HIS A CA 1
ATOM 634 C C . HIS A 1 83 ? -8.012 7.213 -1.711 1.00 94.00 83 HIS A C 1
ATOM 636 O O . HIS A 1 83 ? -7.612 8.342 -1.969 1.00 94.00 83 HIS A O 1
ATOM 642 N N . THR A 1 84 ? -8.964 6.995 -0.807 1.00 94.81 84 THR A N 1
ATOM 643 C CA . THR A 1 84 ? -9.739 8.062 -0.162 1.00 94.81 84 THR A CA 1
ATOM 644 C C . THR A 1 84 ? -9.114 8.604 1.118 1.00 94.81 84 THR A C 1
ATOM 646 O O . THR A 1 84 ? -9.758 9.411 1.779 1.00 94.81 84 THR A O 1
ATOM 649 N N . LEU A 1 85 ? -7.910 8.160 1.496 1.00 96.56 85 LEU A N 1
ATOM 650 C CA . LEU A 1 85 ? -7.219 8.639 2.699 1.00 96.56 85 LEU A CA 1
ATOM 651 C C . LEU A 1 85 ? -6.886 10.139 2.620 1.00 96.56 85 LEU A C 1
ATOM 653 O O . LEU A 1 85 ? -6.623 10.671 1.537 1.00 96.56 85 LEU A O 1
ATOM 657 N N . ALA A 1 86 ? -6.866 10.811 3.770 1.00 95.25 86 ALA A N 1
ATOM 658 C CA . ALA A 1 86 ? -6.667 12.255 3.879 1.00 95.25 86 ALA A CA 1
ATOM 659 C C . ALA A 1 86 ? -5.353 12.726 3.238 1.00 95.25 86 ALA A C 1
ATOM 661 O O . ALA A 1 86 ? -5.328 13.797 2.628 1.00 95.25 86 ALA A O 1
ATOM 662 N N . VAL A 1 87 ? -4.284 11.917 3.305 1.00 94.94 87 VAL A N 1
ATOM 663 C CA . VAL A 1 87 ? -2.988 12.234 2.683 1.00 94.94 87 VAL A CA 1
ATOM 664 C C . VAL A 1 87 ? -3.083 12.488 1.173 1.00 94.94 87 VAL A C 1
ATOM 666 O O . VAL A 1 87 ? -2.273 13.261 0.646 1.00 94.94 87 VAL A O 1
ATOM 669 N N . GLU A 1 88 ? -4.073 11.897 0.499 1.00 93.56 88 GLU A N 1
ATOM 670 C CA . GLU A 1 88 ? -4.342 12.099 -0.927 1.00 93.56 88 GLU A CA 1
ATOM 671 C C . GLU A 1 88 ? -5.491 13.068 -1.171 1.00 93.56 88 GLU A C 1
ATOM 673 O O . GLU A 1 88 ? -5.340 13.975 -1.981 1.00 93.56 88 GLU A O 1
ATOM 678 N N . VAL A 1 89 ? -6.612 12.943 -0.456 1.00 92.50 89 VAL A N 1
ATOM 679 C CA . VAL A 1 89 ? -7.778 13.817 -0.678 1.00 92.50 89 VAL A CA 1
ATOM 680 C C . VAL A 1 89 ? -7.426 15.285 -0.421 1.00 92.50 89 VAL A C 1
ATOM 682 O O . VAL A 1 89 ? -7.683 16.138 -1.265 1.00 92.50 89 VAL A O 1
ATOM 685 N N . LEU A 1 90 ? -6.747 15.582 0.691 1.00 92.31 90 LEU A N 1
ATOM 686 C CA . LEU A 1 90 ? -6.409 16.955 1.098 1.00 92.31 90 LEU A CA 1
ATOM 687 C C . LEU A 1 90 ? -5.121 17.486 0.455 1.00 92.31 90 LEU A C 1
ATOM 689 O O . LEU A 1 90 ? -4.669 18.593 0.756 1.00 92.31 90 LEU A O 1
ATOM 693 N N . ARG A 1 91 ? -4.499 16.688 -0.416 1.00 90.25 91 ARG A N 1
ATOM 694 C CA . ARG A 1 91 ? -3.333 17.098 -1.202 1.00 90.25 91 ARG A CA 1
ATOM 695 C C . ARG A 1 91 ? -3.699 18.042 -2.329 1.00 90.25 91 ARG A C 1
ATOM 697 O O . ARG A 1 91 ? -2.859 18.829 -2.753 1.00 90.25 91 ARG A O 1
ATOM 704 N N . TRP A 1 92 ? -4.909 17.917 -2.846 1.00 85.75 92 TRP A N 1
ATOM 705 C CA . TRP A 1 92 ? -5.345 18.669 -4.004 1.00 85.75 92 TRP A CA 1
ATOM 706 C C . TRP A 1 92 ? -5.988 19.980 -3.568 1.00 85.75 92 TRP A C 1
ATOM 708 O O . TRP A 1 92 ? -6.633 20.072 -2.518 1.00 85.75 92 TRP A O 1
ATOM 718 N N . SER A 1 93 ? -5.789 21.017 -4.376 1.00 81.94 93 SER A N 1
ATOM 719 C CA . SER A 1 93 ? -6.568 22.236 -4.237 1.00 81.94 93 SER A CA 1
ATOM 720 C C . SER A 1 93 ? -8.009 21.948 -4.643 1.00 81.94 93 SER A C 1
ATOM 722 O O . SER A 1 93 ? -8.279 21.328 -5.671 1.00 81.94 93 SER A O 1
ATOM 724 N N . GLU A 1 94 ? -8.942 22.423 -3.831 1.00 80.44 94 GLU A N 1
ATOM 725 C CA . GLU A 1 94 ? -10.354 22.475 -4.192 1.00 80.44 94 GLU A CA 1
ATOM 726 C C . GLU A 1 94 ? -10.719 23.918 -4.530 1.00 80.44 94 GLU A C 1
ATOM 728 O O . GLU A 1 94 ? -9.945 24.854 -4.297 1.00 80.44 94 GLU A O 1
ATOM 733 N N . ARG A 1 95 ? -11.902 24.133 -5.117 1.00 77.88 95 ARG A N 1
ATOM 734 C CA . ARG A 1 95 ? -12.354 25.489 -5.445 1.00 77.88 95 ARG A CA 1
ATOM 735 C C . ARG A 1 95 ? -12.320 26.349 -4.181 1.00 77.88 95 ARG A C 1
ATOM 737 O O . ARG A 1 95 ? -13.071 26.102 -3.246 1.00 77.88 95 ARG A O 1
ATOM 744 N N . ARG A 1 96 ? -11.478 27.389 -4.206 1.00 80.94 96 ARG A N 1
ATOM 745 C CA . ARG A 1 96 ? -11.260 28.354 -3.110 1.00 80.94 96 ARG A CA 1
ATOM 746 C C . ARG A 1 96 ? -10.558 27.790 -1.872 1.00 80.94 96 ARG A C 1
ATOM 748 O O . ARG A 1 96 ? -10.556 28.458 -0.844 1.00 80.94 96 ARG A O 1
ATOM 755 N N . GLN A 1 97 ? -9.948 26.608 -1.953 1.00 80.62 97 GLN A N 1
ATOM 756 C CA . GLN A 1 97 ? -9.218 26.034 -0.828 1.00 80.62 97 GLN A CA 1
ATOM 757 C C . GLN A 1 97 ? -7.840 25.514 -1.260 1.00 80.62 97 GLN A C 1
ATOM 759 O O . GLN A 1 97 ? -7.758 24.633 -2.125 1.00 80.62 97 GLN A O 1
ATOM 764 N N . PRO A 1 98 ? -6.746 26.029 -0.670 1.00 87.38 98 PRO A N 1
ATOM 765 C CA . PRO A 1 98 ? -5.408 25.554 -0.990 1.00 87.38 98 PRO A CA 1
ATOM 766 C C . PRO A 1 98 ? -5.200 24.101 -0.520 1.00 87.38 98 PRO A C 1
ATOM 768 O O . PRO A 1 98 ? -5.954 23.603 0.325 1.00 87.38 98 PRO A O 1
ATOM 771 N N . PRO A 1 99 ? -4.181 23.405 -1.054 1.00 89.50 99 PRO A N 1
ATOM 772 C CA . PRO A 1 99 ? -3.719 22.129 -0.517 1.00 89.50 99 PRO A CA 1
ATOM 773 C C . PRO A 1 99 ? -3.364 22.240 0.966 1.00 89.50 99 PRO A C 1
ATOM 775 O O . PRO A 1 99 ? -2.702 23.200 1.363 1.00 89.50 99 PRO A O 1
ATOM 778 N N . LEU A 1 100 ? -3.726 21.241 1.774 1.00 91.12 100 LEU A N 1
ATOM 779 C CA . LEU A 1 100 ? -3.263 21.206 3.161 1.00 91.12 100 LEU A CA 1
ATOM 780 C C . LEU A 1 100 ? -1.829 20.656 3.222 1.00 91.12 100 LEU A C 1
ATOM 782 O O . LEU A 1 100 ? -1.534 19.647 2.565 1.00 91.12 100 LEU A O 1
ATOM 786 N N . PRO A 1 101 ? -0.933 21.249 4.030 1.00 92.38 101 PRO A N 1
ATOM 787 C CA . PRO A 1 101 ? 0.340 20.643 4.412 1.00 92.38 101 PRO A CA 1
ATOM 788 C C . PRO A 1 101 ? 0.152 19.218 4.940 1.00 92.38 101 PRO A C 1
ATOM 790 O O . PRO A 1 101 ? -0.821 18.938 5.636 1.00 92.38 101 PRO A O 1
ATOM 793 N N . ARG A 1 102 ? 1.095 18.306 4.653 1.00 93.12 102 ARG A N 1
ATOM 794 C CA . ARG A 1 102 ? 1.000 16.888 5.061 1.00 93.12 102 ARG A CA 1
ATOM 795 C C . ARG A 1 102 ? 0.739 16.727 6.562 1.00 93.12 102 ARG A C 1
ATOM 797 O O . ARG A 1 102 ? -0.087 15.904 6.931 1.00 93.12 102 ARG A O 1
ATOM 804 N N . SER A 1 103 ? 1.411 17.520 7.396 1.00 94.25 103 SER A N 1
ATOM 805 C CA . SER A 1 103 ? 1.266 17.502 8.859 1.00 94.25 103 SER A CA 1
ATOM 806 C C . SER A 1 103 ? -0.146 17.837 9.348 1.00 94.25 103 SER A C 1
ATOM 808 O O . SER A 1 103 ? -0.502 17.451 10.451 1.00 94.25 103 SER A O 1
ATOM 810 N N . GLN A 1 104 ? -0.956 18.517 8.531 1.00 93.81 104 GLN A N 1
ATOM 811 C CA . GLN A 1 104 ? -2.334 18.896 8.853 1.00 93.81 104 GLN A CA 1
ATOM 812 C C . GLN A 1 104 ? -3.374 17.925 8.272 1.00 93.81 104 GLN A C 1
ATOM 814 O O . GLN A 1 104 ? -4.567 18.091 8.499 1.00 93.81 104 GLN A O 1
ATOM 819 N N . ARG A 1 105 ? -2.957 16.894 7.521 1.00 94.69 105 ARG A N 1
ATOM 820 C CA . ARG A 1 105 ? -3.865 15.883 6.945 1.00 94.69 105 ARG A CA 1
ATOM 821 C C . ARG A 1 105 ? -4.174 14.799 7.977 1.00 94.69 105 ARG A C 1
ATOM 823 O O . ARG A 1 105 ? -3.842 13.629 7.781 1.00 94.69 105 ARG A O 1
ATOM 830 N N . LEU A 1 106 ? -4.730 15.224 9.107 1.00 95.88 106 LEU A N 1
ATOM 831 C CA . LEU A 1 106 ? -4.977 14.377 10.267 1.00 95.88 106 LEU A CA 1
ATOM 832 C C . LEU A 1 106 ? -6.005 13.286 9.966 1.00 95.88 106 LEU A C 1
ATOM 834 O O . LEU A 1 106 ? -6.852 13.403 9.078 1.00 95.88 106 LEU A O 1
ATOM 838 N N . CYS A 1 107 ? -5.917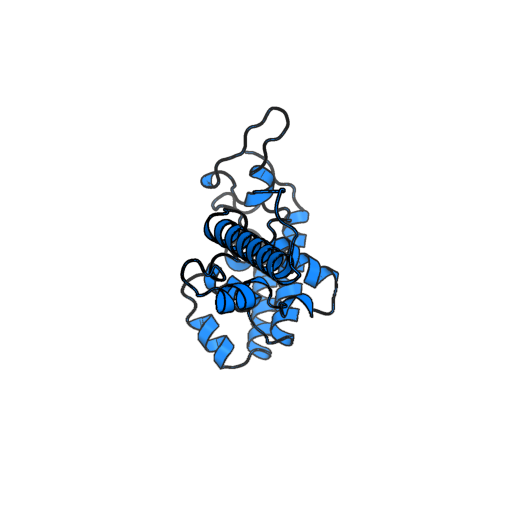 12.205 10.728 1.00 96.88 107 CYS A N 1
ATOM 839 C CA . CYS A 1 107 ? -6.814 11.077 10.618 1.00 96.88 107 CYS A CA 1
ATOM 840 C C . CYS A 1 107 ? -8.222 11.416 11.042 1.00 96.88 107 CYS A C 1
ATOM 842 O O . CYS A 1 107 ? -8.453 11.821 12.178 1.00 96.88 107 CYS A O 1
ATOM 844 N N . ARG A 1 108 ? -9.179 11.135 10.151 1.00 95.75 108 ARG A N 1
ATOM 845 C CA . ARG A 1 108 ? -10.593 11.437 10.374 1.00 95.75 108 ARG A CA 1
ATOM 846 C C . ARG A 1 108 ? -11.162 10.744 11.613 1.00 95.75 108 ARG A C 1
ATOM 848 O O . ARG A 1 108 ? -12.143 11.222 12.170 1.00 95.75 108 ARG A O 1
ATOM 855 N N . TYR A 1 109 ? -10.546 9.640 12.046 1.00 96.00 109 TYR A N 1
ATOM 856 C CA . TYR A 1 109 ? -10.958 8.904 13.239 1.00 96.00 109 TYR A CA 1
ATOM 857 C C . TYR A 1 109 ? -10.221 9.330 14.507 1.00 96.00 109 TYR A C 1
ATOM 859 O O . TYR A 1 109 ? -10.874 9.621 15.501 1.00 96.00 109 TYR A O 1
ATOM 867 N N . CYS A 1 110 ? -8.883 9.325 14.514 1.00 95.69 110 CYS A N 1
ATOM 868 C CA . CYS A 1 110 ? -8.137 9.590 15.750 1.00 95.69 110 CYS A CA 1
ATOM 869 C C . CYS A 1 110 ? -7.770 11.060 15.950 1.00 95.69 110 CYS A C 1
ATOM 871 O O . CYS A 1 110 ? -7.514 11.438 17.082 1.00 95.69 110 CYS A O 1
ATOM 873 N N . GLN A 1 111 ? -7.740 11.873 14.888 1.00 94.81 111 GLN A N 1
ATOM 874 C CA . GLN A 1 111 ? -7.431 13.310 14.915 1.00 94.81 111 GLN A CA 1
ATOM 875 C C . GLN A 1 111 ? -6.060 13.676 15.519 1.00 94.81 111 GLN A C 1
ATOM 877 O O . GLN A 1 111 ? -5.803 14.839 15.806 1.00 94.81 111 GLN A O 1
ATOM 882 N N . THR A 1 112 ? -5.161 12.704 15.704 1.00 94.12 112 THR A N 1
ATOM 883 C CA . THR A 1 112 ? -3.837 12.921 16.321 1.00 94.12 112 THR A CA 1
ATOM 884 C C . THR A 1 112 ? -2.676 12.777 15.346 1.00 94.12 112 THR A C 1
ATOM 886 O O . THR A 1 112 ? -1.676 13.466 15.478 1.00 94.12 112 THR A O 1
ATOM 889 N N . GLU A 1 113 ? -2.796 11.878 14.372 1.00 96.25 113 GLU A N 1
ATOM 890 C CA . GLU A 1 113 ? -1.725 11.509 13.445 1.00 96.25 113 GLU A CA 1
ATOM 891 C C . GLU A 1 113 ? -2.165 11.748 12.004 1.00 96.25 113 GLU A C 1
ATOM 893 O O . GLU A 1 113 ? -3.363 11.760 11.712 1.00 96.25 113 GLU A O 1
ATOM 898 N N . VAL A 1 114 ? -1.204 11.883 11.089 1.00 96.69 114 VAL A N 1
ATOM 899 C CA . VAL A 1 114 ? -1.485 11.981 9.650 1.00 96.69 114 VAL A CA 1
ATOM 900 C C . VAL A 1 114 ? -2.155 10.697 9.159 1.00 96.69 114 VAL A C 1
ATOM 902 O O . VAL A 1 114 ? -1.668 9.596 9.407 1.00 96.69 114 VAL A O 1
ATOM 905 N N . GLU A 1 115 ? -3.258 10.824 8.420 1.00 97.25 115 GLU A N 1
ATOM 906 C CA . GLU A 1 115 ? -3.909 9.677 7.782 1.00 97.25 115 GLU A CA 1
ATOM 907 C C . GLU A 1 115 ? -3.289 9.374 6.429 1.00 97.25 115 GLU A C 1
ATOM 909 O O . GLU A 1 115 ? -3.769 9.781 5.368 1.00 97.25 115 GLU A O 1
ATOM 914 N N . ASP A 1 116 ? -2.193 8.632 6.528 1.00 96.44 116 ASP A N 1
ATOM 915 C CA . ASP A 1 116 ? -1.522 7.948 5.438 1.00 96.44 116 ASP A CA 1
ATOM 916 C C . ASP A 1 116 ? -1.807 6.435 5.453 1.00 96.44 116 ASP A C 1
ATOM 918 O O . ASP A 1 116 ? -2.543 5.904 6.296 1.00 96.44 116 ASP A O 1
ATOM 922 N N . GLU A 1 117 ? -1.252 5.735 4.469 1.00 96.88 117 GLU A N 1
ATOM 923 C CA . GLU A 1 117 ? -1.453 4.306 4.242 1.00 96.88 117 GLU A CA 1
ATOM 924 C C . GLU A 1 117 ? -0.971 3.484 5.442 1.00 96.88 117 GLU A C 1
ATOM 926 O O . GLU A 1 117 ? -1.642 2.548 5.878 1.00 96.88 117 GLU A O 1
ATOM 931 N N . VAL A 1 118 ? 0.177 3.860 6.010 1.00 96.94 118 VAL A N 1
ATOM 932 C CA . VAL A 1 118 ? 0.798 3.171 7.146 1.00 96.94 118 VAL A CA 1
ATOM 933 C C . VAL A 1 118 ? -0.055 3.349 8.400 1.00 96.94 118 VAL A C 1
ATOM 935 O O . VAL A 1 118 ? -0.339 2.374 9.101 1.00 96.94 118 VAL A O 1
ATOM 938 N N . HIS A 1 119 ? -0.521 4.571 8.663 1.00 97.56 119 HIS A N 1
ATOM 939 C CA . HIS A 1 119 ? -1.388 4.862 9.793 1.00 97.56 119 HIS A CA 1
ATOM 940 C C . HIS A 1 119 ? -2.708 4.092 9.703 1.00 97.56 119 HIS A C 1
ATOM 942 O O . HIS A 1 119 ? -3.115 3.449 10.677 1.00 97.56 119 HIS A O 1
ATOM 948 N N . ALA A 1 120 ? -3.361 4.115 8.538 1.00 97.50 120 ALA A N 1
ATOM 949 C CA . ALA A 1 120 ? -4.621 3.413 8.320 1.00 97.50 120 ALA A CA 1
ATOM 950 C C . ALA A 1 120 ? -4.467 1.896 8.515 1.00 97.50 120 ALA A C 1
ATOM 952 O O . ALA A 1 120 ? -5.230 1.278 9.270 1.00 97.50 120 ALA A O 1
ATOM 953 N N . LEU A 1 121 ? -3.443 1.298 7.897 1.00 97.94 121 LEU A N 1
ATOM 954 C CA . LEU A 1 121 ? -3.219 -0.144 7.946 1.00 97.94 121 LEU A CA 1
ATOM 955 C C . LEU A 1 121 ? -2.771 -0.627 9.323 1.00 97.94 121 LEU A C 1
ATOM 957 O O . LEU A 1 121 ? -3.279 -1.645 9.781 1.00 97.94 121 LEU A O 1
ATOM 961 N N . TRP A 1 122 ? -1.891 0.089 10.025 1.00 97.31 122 TRP A N 1
ATOM 962 C CA . TRP A 1 122 ? -1.183 -0.487 11.177 1.00 97.31 122 TRP A CA 1
ATOM 963 C C . TRP A 1 122 ? -1.378 0.268 12.492 1.00 97.31 122 TRP A C 1
ATOM 965 O O . TRP A 1 122 ? -1.421 -0.363 13.548 1.00 97.31 122 TRP A O 1
ATOM 975 N N . CYS A 1 123 ? -1.545 1.591 12.454 1.00 96.56 123 CYS A N 1
ATOM 976 C CA . CYS A 1 123 ? -1.408 2.413 13.661 1.00 96.56 123 CYS A CA 1
ATOM 977 C C . CYS A 1 123 ? -2.739 2.873 14.261 1.00 96.56 123 CYS A C 1
ATOM 979 O O . CYS A 1 123 ? -2.859 2.920 15.482 1.00 96.56 123 CYS A O 1
ATOM 981 N N . CYS A 1 124 ? -3.743 3.218 13.449 1.00 97.56 124 CYS A N 1
ATOM 982 C CA . CYS A 1 124 ? -4.956 3.877 13.936 1.00 97.56 124 CYS A CA 1
ATOM 983 C C . CYS A 1 124 ? -5.732 3.012 14.943 1.00 97.56 124 CYS A C 1
ATOM 985 O O . CYS A 1 124 ? -6.247 1.954 14.573 1.00 97.56 124 CYS A O 1
ATOM 987 N N . ARG A 1 125 ? -5.866 3.460 16.198 1.00 96.19 125 ARG A N 1
ATOM 988 C CA . ARG A 1 125 ? -6.568 2.722 17.273 1.00 96.19 125 ARG A CA 1
ATOM 989 C C . ARG A 1 125 ? -7.960 3.264 17.608 1.00 96.19 125 ARG A C 1
ATOM 991 O O . ARG A 1 125 ? -8.600 2.741 18.510 1.00 96.19 125 ARG A O 1
ATOM 998 N N . ALA A 1 126 ? -8.433 4.277 16.884 1.00 95.19 126 ALA A N 1
ATOM 999 C CA . ALA A 1 126 ? -9.688 4.963 17.198 1.00 95.19 126 ALA A CA 1
ATOM 1000 C C . ALA A 1 126 ? -10.941 4.085 17.040 1.00 95.19 126 ALA A C 1
ATOM 1002 O O . ALA A 1 126 ? -11.941 4.322 17.708 1.00 95.19 126 ALA A O 1
ATOM 1003 N N . LEU A 1 127 ? -10.896 3.060 16.181 1.00 96.19 127 LEU A N 1
ATOM 1004 C CA . LEU A 1 127 ? -12.020 2.152 15.95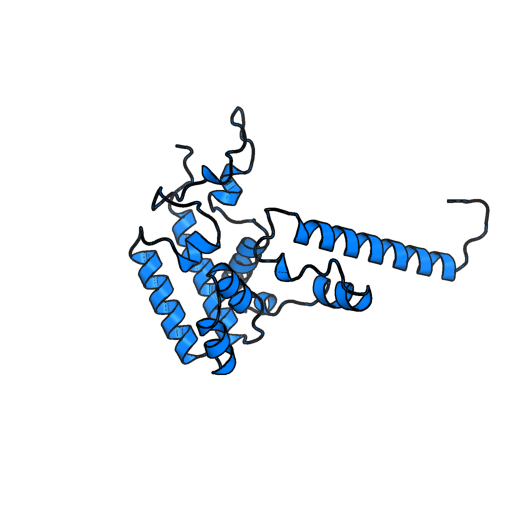4 1.00 96.19 127 LEU A CA 1
ATOM 1005 C C . LEU A 1 127 ? -11.667 0.708 16.315 1.00 96.19 127 LEU A C 1
ATOM 1007 O O . LEU A 1 127 ? -10.712 0.133 15.785 1.00 96.19 127 LEU A O 1
ATOM 1011 N N . SER A 1 128 ? -12.527 0.074 17.115 1.00 96.81 128 SER A N 1
ATOM 1012 C CA . SER A 1 128 ? -12.441 -1.358 17.438 1.00 96.81 128 SER A CA 1
ATOM 1013 C C . SER A 1 128 ? -12.487 -2.241 16.183 1.00 96.81 128 SER A C 1
ATOM 1015 O O . SER A 1 128 ? -11.778 -3.243 16.105 1.00 96.81 128 SER A O 1
ATOM 1017 N N . LYS A 1 129 ? -13.246 -1.830 15.156 1.00 97.00 129 LYS A N 1
ATOM 1018 C CA . LYS A 1 129 ? -13.317 -2.497 13.843 1.00 97.00 129 LYS A CA 1
ATOM 1019 C C . LYS A 1 129 ? -11.937 -2.611 13.181 1.00 97.00 129 LYS A C 1
ATOM 1021 O O . LYS A 1 129 ? -11.592 -3.692 12.715 1.00 97.00 129 LYS A O 1
ATOM 1026 N N . LEU A 1 130 ? -11.119 -1.552 13.200 1.00 97.50 130 LEU A N 1
ATOM 1027 C CA . LEU A 1 130 ? -9.759 -1.576 12.634 1.00 97.50 130 LEU A CA 1
ATOM 1028 C C . LEU A 1 130 ? -8.846 -2.528 13.412 1.00 97.50 130 LEU A C 1
ATOM 1030 O O . LEU A 1 130 ? -8.090 -3.298 12.823 1.00 97.50 130 LEU A O 1
ATOM 1034 N N . HIS A 1 131 ? -8.952 -2.519 14.741 1.00 96.81 131 HIS A N 1
ATOM 1035 C CA . HIS A 1 131 ? -8.197 -3.429 15.596 1.00 96.81 131 HIS A CA 1
ATOM 1036 C C . HIS A 1 131 ? -8.559 -4.902 15.343 1.00 96.81 131 HIS A C 1
ATOM 1038 O O . HIS A 1 131 ? -7.673 -5.746 15.208 1.00 96.81 131 HIS A O 1
ATOM 1044 N N . ASN A 1 132 ? -9.851 -5.207 15.208 1.00 98.06 132 ASN A N 1
ATOM 1045 C CA . ASN A 1 132 ? -10.325 -6.557 14.910 1.00 98.06 132 ASN A CA 1
ATOM 1046 C C . ASN A 1 132 ? -9.877 -7.032 13.521 1.00 98.06 132 ASN A C 1
ATOM 1048 O O . ASN A 1 132 ? -9.458 -8.181 13.387 1.00 98.06 132 ASN A O 1
ATOM 1052 N N . LEU A 1 133 ? -9.897 -6.150 12.513 1.00 98.38 133 LEU A N 1
ATOM 1053 C CA . LEU A 1 133 ? -9.377 -6.456 11.177 1.00 98.38 133 LEU A CA 1
ATOM 1054 C C . LEU A 1 133 ? -7.884 -6.797 11.216 1.00 98.38 133 LEU A C 1
ATOM 1056 O O . LEU A 1 133 ? -7.491 -7.809 10.645 1.00 98.38 133 LEU A O 1
ATOM 1060 N N . ARG A 1 134 ? -7.063 -6.013 11.932 1.00 98.19 134 ARG A N 1
ATOM 1061 C CA . ARG A 1 134 ? -5.626 -6.304 12.093 1.00 98.19 134 ARG A CA 1
ATOM 1062 C C . ARG A 1 134 ? -5.391 -7.630 12.796 1.00 98.19 134 ARG A C 1
ATOM 1064 O O . ARG A 1 134 ? -4.580 -8.424 12.336 1.00 98.19 134 ARG A O 1
ATOM 1071 N N . ARG A 1 135 ? -6.114 -7.886 13.889 1.00 97.94 135 ARG A N 1
ATOM 1072 C CA . ARG A 1 135 ? -6.000 -9.147 14.629 1.00 97.94 135 ARG A CA 1
ATOM 1073 C C . ARG A 1 135 ? -6.318 -10.340 13.730 1.00 97.94 135 ARG A C 1
ATOM 1075 O O . ARG A 1 135 ? -5.512 -11.256 13.652 1.00 97.94 135 ARG A O 1
ATOM 1082 N N . SER A 1 136 ? -7.459 -10.311 13.039 1.00 98.06 136 SER A N 1
ATOM 1083 C CA . SER A 1 136 ? -7.853 -11.386 12.121 1.00 98.06 136 SER A CA 1
ATOM 1084 C C . SER A 1 136 ? -6.837 -11.570 10.998 1.00 98.06 136 SER A C 1
ATOM 1086 O O . SER A 1 136 ? -6.508 -12.700 10.659 1.00 98.06 136 SER A O 1
ATOM 1088 N N . PHE A 1 137 ? -6.325 -10.471 10.444 1.00 98.25 137 PHE A N 1
ATOM 1089 C CA . PHE A 1 137 ? -5.305 -10.513 9.407 1.00 98.25 137 PHE A CA 1
ATOM 1090 C C . PHE A 1 137 ? -4.022 -11.195 9.891 1.00 98.25 137 PHE A C 1
ATOM 1092 O O . PHE A 1 137 ? -3.549 -12.116 9.236 1.00 98.25 137 PHE A O 1
ATOM 1099 N N . PHE A 1 138 ? -3.480 -10.798 11.045 1.00 97.62 138 PHE A N 1
ATOM 1100 C CA . PHE A 1 138 ? -2.247 -11.401 11.552 1.00 97.62 138 PHE A CA 1
ATOM 1101 C C . PHE A 1 138 ? -2.430 -12.857 11.983 1.00 97.62 138 PHE A C 1
ATOM 1103 O O . PHE A 1 138 ? -1.527 -13.652 11.756 1.00 97.62 138 PHE A O 1
ATOM 1110 N N . VAL A 1 139 ? -3.595 -13.237 12.521 1.00 98.12 139 VAL A N 1
ATOM 1111 C CA . VAL A 1 139 ? -3.919 -14.653 12.780 1.00 98.12 139 VAL A CA 1
ATOM 1112 C C . VAL A 1 139 ? -3.836 -15.474 11.490 1.00 98.12 139 VAL A C 1
ATOM 1114 O O . VAL A 1 139 ? -3.170 -16.506 11.472 1.00 98.12 139 VAL A O 1
ATOM 1117 N N . ASP A 1 140 ? -4.441 -14.991 10.400 1.00 97.19 140 ASP A N 1
ATOM 1118 C CA . ASP A 1 140 ? -4.374 -15.666 9.099 1.00 97.19 140 ASP A CA 1
ATOM 1119 C C . ASP A 1 140 ? -2.934 -15.719 8.558 1.00 97.19 140 ASP A C 1
ATOM 1121 O O . ASP A 1 140 ? -2.510 -16.741 8.023 1.00 97.19 140 ASP A O 1
ATOM 1125 N N . VAL A 1 141 ? -2.167 -14.631 8.689 1.00 96.62 141 VAL A N 1
ATOM 1126 C CA . VAL A 1 141 ? -0.776 -14.565 8.209 1.00 96.62 141 VAL A CA 1
ATOM 1127 C C . VAL A 1 141 ? 0.118 -15.534 8.973 1.00 96.62 141 VAL A C 1
ATOM 1129 O O . VAL A 1 141 ? 0.850 -16.286 8.339 1.00 96.62 141 VAL A O 1
ATOM 1132 N N . PHE A 1 142 ? 0.044 -15.574 10.305 1.00 96.56 142 PHE A N 1
ATOM 1133 C CA . PHE A 1 142 ? 0.866 -16.483 11.110 1.00 96.56 142 PHE A CA 1
ATOM 1134 C C . PHE A 1 142 ? 0.551 -17.961 10.852 1.00 96.56 142 PHE A C 1
ATOM 1136 O O . PHE A 1 142 ? 1.421 -18.804 11.040 1.00 96.56 142 PHE A O 1
ATOM 1143 N N . ALA A 1 143 ? -0.663 -18.277 10.395 1.00 96.75 143 ALA A N 1
ATOM 1144 C CA . ALA A 1 143 ? -1.041 -19.636 10.020 1.00 96.75 143 ALA A CA 1
ATOM 1145 C C . ALA A 1 143 ? -0.566 -20.048 8.613 1.00 96.75 143 ALA A C 1
ATOM 1147 O O . ALA A 1 143 ? -0.459 -21.241 8.338 1.00 96.75 143 ALA A O 1
ATOM 1148 N N . LEU A 1 144 ? -0.332 -19.089 7.710 1.00 95.44 144 LEU A N 1
ATOM 1149 C CA . LEU A 1 144 ? -0.083 -19.349 6.284 1.00 95.44 144 LEU A CA 1
ATOM 1150 C C . LEU A 1 144 ? 1.346 -19.034 5.835 1.00 95.44 144 LEU A C 1
ATOM 1152 O O . LEU A 1 144 ? 1.801 -19.589 4.838 1.00 95.44 144 LEU A O 1
ATOM 1156 N N . ALA A 1 145 ? 2.021 -18.097 6.497 1.00 95.62 145 ALA A N 1
ATOM 1157 C CA . ALA A 1 145 ? 3.284 -17.564 6.018 1.00 95.62 145 ALA A CA 1
ATOM 1158 C C . ALA A 1 145 ? 4.467 -18.501 6.324 1.00 95.62 145 ALA A C 1
ATOM 1160 O O . ALA A 1 145 ? 4.542 -19.065 7.420 1.00 95.62 145 ALA A O 1
ATOM 1161 N N . PRO A 1 146 ? 5.442 -18.619 5.404 1.00 95.50 146 PRO A N 1
ATOM 1162 C CA . PRO A 1 146 ? 6.690 -19.325 5.670 1.00 95.50 146 PRO A CA 1
ATOM 1163 C C . PRO A 1 146 ? 7.474 -18.710 6.838 1.00 95.50 146 PRO A C 1
ATOM 1165 O O . PRO A 1 146 ? 7.442 -17.498 7.056 1.00 95.50 146 PRO A O 1
ATOM 1168 N N . ALA A 1 147 ? 8.267 -19.527 7.536 1.00 95.75 147 ALA A N 1
ATOM 1169 C CA . ALA A 1 147 ? 9.072 -19.076 8.676 1.00 95.75 147 ALA A CA 1
ATOM 1170 C C . ALA A 1 147 ? 10.042 -17.931 8.324 1.00 95.75 147 ALA A C 1
ATOM 1172 O O . ALA A 1 147 ? 10.216 -17.016 9.125 1.00 95.75 147 ALA A O 1
ATOM 1173 N N . ALA A 1 148 ? 10.623 -17.943 7.117 1.00 94.75 148 ALA A N 1
ATOM 1174 C CA . ALA A 1 148 ? 11.489 -16.863 6.639 1.00 94.75 148 ALA A CA 1
ATOM 1175 C C . ALA A 1 148 ? 10.737 -15.523 6.554 1.00 94.75 148 ALA A C 1
ATOM 1177 O O . ALA A 1 148 ? 11.189 -14.529 7.114 1.00 94.75 148 ALA A O 1
ATOM 1178 N N . PHE A 1 149 ? 9.533 -15.526 5.970 1.00 95.38 149 PHE A N 1
ATOM 1179 C CA . PHE A 1 149 ? 8.682 -14.338 5.903 1.00 95.38 149 PHE A CA 1
ATOM 1180 C C . PHE A 1 149 ? 8.328 -13.812 7.301 1.00 95.38 149 PHE A C 1
ATOM 1182 O O . PHE A 1 149 ? 8.326 -12.606 7.536 1.00 95.38 149 PHE A O 1
ATOM 1189 N N . LEU A 1 150 ? 8.035 -14.710 8.247 1.00 96.25 150 LEU A N 1
ATOM 1190 C CA . LEU A 1 150 ? 7.738 -14.325 9.627 1.00 96.25 150 LEU A CA 1
ATOM 1191 C C . LEU A 1 150 ? 8.956 -13.737 10.342 1.00 96.25 150 LEU A C 1
ATOM 1193 O O . LEU A 1 150 ? 8.806 -12.774 11.091 1.00 96.25 150 LEU A O 1
ATOM 1197 N N . SER A 1 151 ? 10.150 -14.273 10.089 1.00 96.44 151 SER A N 1
ATOM 1198 C CA . SER A 1 151 ? 11.401 -13.705 10.593 1.00 96.44 151 SER A CA 1
ATOM 1199 C C . SER A 1 151 ? 11.587 -12.273 10.087 1.00 96.44 151 SER A C 1
ATOM 1201 O O . SER A 1 151 ? 11.785 -11.365 10.892 1.00 96.44 151 SER A O 1
ATOM 1203 N N . ASP A 1 152 ? 11.428 -12.048 8.781 1.00 95.69 152 ASP A N 1
ATOM 1204 C CA . ASP A 1 152 ? 11.533 -10.712 8.180 1.00 95.69 152 ASP A CA 1
ATOM 1205 C C . ASP A 1 152 ? 10.478 -9.750 8.740 1.00 95.69 152 ASP A C 1
ATOM 1207 O O . ASP A 1 152 ? 10.769 -8.588 9.031 1.00 95.69 152 ASP A O 1
ATOM 1211 N N . LEU A 1 153 ? 9.254 -10.242 8.949 1.00 95.75 153 LEU A N 1
ATOM 1212 C CA . LEU A 1 153 ? 8.167 -9.475 9.551 1.00 95.75 153 LEU A CA 1
ATOM 1213 C C . LEU A 1 153 ? 8.492 -9.061 10.993 1.00 95.75 153 LEU A C 1
ATOM 1215 O O . LEU A 1 153 ? 8.234 -7.918 11.370 1.00 95.75 153 LEU A O 1
ATOM 1219 N N . HIS A 1 154 ? 9.063 -9.965 11.793 1.00 95.31 154 HIS A N 1
ATOM 1220 C CA . HIS A 1 154 ? 9.483 -9.681 13.166 1.00 95.31 154 HIS A CA 1
ATOM 1221 C C . HIS A 1 154 ? 10.655 -8.699 13.234 1.00 95.31 154 HIS A C 1
ATOM 1223 O O . HIS A 1 154 ? 10.719 -7.889 14.159 1.00 95.31 154 HIS A O 1
ATOM 1229 N N . SER A 1 155 ? 11.565 -8.757 12.263 1.00 96.12 155 SER A N 1
ATOM 1230 C CA . SER A 1 155 ? 12.733 -7.879 12.178 1.00 96.12 155 SER A CA 1
ATOM 1231 C C . SER A 1 155 ? 12.458 -6.549 11.467 1.00 96.12 155 SER A C 1
ATOM 1233 O O . SER A 1 155 ? 13.355 -5.710 11.382 1.00 96.12 155 SER A O 1
ATOM 1235 N N . ALA A 1 156 ? 11.241 -6.325 10.961 1.00 95.19 156 ALA A N 1
ATOM 1236 C CA . ALA A 1 156 ? 10.901 -5.112 10.229 1.00 95.19 156 ALA A CA 1
ATOM 1237 C C . ALA A 1 156 ? 11.058 -3.859 11.123 1.00 95.19 156 ALA A C 1
ATOM 1239 O O . ALA A 1 156 ? 10.384 -3.739 12.148 1.00 95.19 156 ALA A O 1
ATOM 1240 N N . PRO A 1 157 ? 11.885 -2.869 10.732 1.00 95.00 157 PRO A N 1
ATOM 1241 C CA . PRO A 1 157 ? 12.225 -1.742 11.606 1.00 95.00 157 PRO A CA 1
ATOM 1242 C C . PRO A 1 157 ? 11.113 -0.691 11.707 1.00 95.00 157 PRO A C 1
ATOM 1244 O O . PRO A 1 157 ? 11.162 0.196 12.557 1.00 95.00 157 PRO A O 1
ATOM 1247 N N . SER A 1 158 ? 10.114 -0.735 10.820 1.00 95.69 158 SER A N 1
ATOM 1248 C CA . SER A 1 158 ? 8.973 0.177 10.871 1.00 95.69 158 SER A CA 1
ATOM 1249 C C . SER A 1 158 ? 7.745 -0.388 10.167 1.00 95.69 158 SER A C 1
ATOM 1251 O O . SER A 1 158 ? 7.839 -1.267 9.310 1.00 95.69 158 SER A O 1
ATOM 1253 N N . ALA A 1 159 ? 6.578 0.186 10.461 1.00 95.00 159 ALA A N 1
ATOM 1254 C CA . ALA A 1 159 ? 5.321 -0.182 9.812 1.00 95.00 159 ALA A CA 1
ATOM 1255 C C . ALA A 1 159 ? 5.330 0.061 8.286 1.00 95.00 159 ALA A C 1
ATOM 1257 O O . ALA A 1 159 ? 4.629 -0.624 7.546 1.00 95.00 159 ALA A O 1
ATOM 1258 N N . LEU A 1 160 ? 6.164 0.984 7.789 1.00 94.69 160 LEU A N 1
ATOM 1259 C CA . LEU A 1 160 ? 6.396 1.145 6.350 1.00 94.69 160 LEU A CA 1
ATOM 1260 C C . LEU A 1 160 ? 7.089 -0.089 5.751 1.00 94.69 160 LEU A C 1
ATOM 1262 O O . LEU A 1 160 ? 6.679 -0.560 4.692 1.00 94.69 160 LEU A O 1
ATOM 1266 N N . HIS A 1 161 ? 8.105 -0.629 6.433 1.00 94.75 161 HIS A N 1
ATOM 1267 C CA . HIS A 1 161 ? 8.787 -1.853 6.002 1.00 94.75 161 HIS A CA 1
ATOM 1268 C C . HIS A 1 161 ? 7.853 -3.059 6.057 1.00 94.75 161 HIS A C 1
ATOM 1270 O O . HIS A 1 161 ? 7.858 -3.857 5.127 1.00 94.75 161 HIS A O 1
ATOM 1276 N N . VAL A 1 162 ? 6.985 -3.133 7.071 1.00 96.50 162 VAL A N 1
ATOM 1277 C CA . VAL A 1 162 ? 5.918 -4.143 7.133 1.00 96.50 162 VAL A CA 1
ATOM 1278 C C . VAL A 1 162 ? 5.026 -4.067 5.890 1.00 96.50 162 VAL A C 1
ATOM 1280 O O . VAL A 1 162 ? 4.812 -5.081 5.232 1.00 96.50 162 VAL A O 1
ATOM 1283 N N . THR A 1 163 ? 4.550 -2.875 5.504 1.00 96.06 163 THR A N 1
ATOM 1284 C CA . THR A 1 163 ? 3.747 -2.721 4.277 1.00 96.06 163 THR A CA 1
ATOM 1285 C C . THR A 1 163 ? 4.509 -3.178 3.035 1.00 96.06 163 THR A C 1
ATOM 1287 O O . THR A 1 163 ? 3.944 -3.889 2.209 1.00 96.06 163 THR A O 1
ATOM 1290 N N . ARG A 1 164 ? 5.782 -2.787 2.897 1.00 94.81 164 ARG A N 1
ATOM 1291 C CA . ARG A 1 164 ? 6.621 -3.162 1.746 1.00 94.81 164 ARG A CA 1
ATOM 1292 C C . ARG A 1 164 ? 6.804 -4.677 1.657 1.00 94.81 164 ARG A C 1
ATOM 1294 O O . ARG A 1 164 ? 6.563 -5.240 0.597 1.00 94.81 164 ARG A O 1
ATOM 1301 N N . LEU A 1 165 ? 7.083 -5.336 2.782 1.00 95.38 165 LEU A N 1
ATOM 1302 C CA . LEU A 1 165 ? 7.206 -6.792 2.868 1.00 95.38 165 LEU A CA 1
ATOM 1303 C C . LEU A 1 165 ? 5.947 -7.502 2.338 1.00 95.38 165 LEU A C 1
ATOM 1305 O O . LEU A 1 165 ? 6.040 -8.411 1.518 1.00 95.38 165 LEU A O 1
ATOM 1309 N N . PHE A 1 166 ? 4.757 -7.048 2.743 1.00 96.31 166 PHE A N 1
ATOM 1310 C CA . PHE A 1 166 ? 3.497 -7.605 2.239 1.00 96.31 166 PHE A CA 1
ATOM 1311 C C . PHE A 1 166 ? 3.213 -7.276 0.768 1.00 96.31 166 PHE A C 1
ATOM 1313 O O . PHE A 1 166 ? 2.524 -8.038 0.099 1.00 96.31 166 PHE A O 1
ATOM 1320 N N . VAL A 1 167 ? 3.697 -6.145 0.259 1.00 93.19 167 VAL A N 1
ATOM 1321 C CA . VAL A 1 167 ? 3.513 -5.736 -1.142 1.00 93.19 167 VAL A CA 1
ATOM 1322 C C . VAL A 1 167 ? 4.446 -6.501 -2.086 1.00 93.19 167 VAL A C 1
ATOM 1324 O O . VAL A 1 167 ? 4.074 -6.750 -3.235 1.00 93.19 167 VAL A O 1
ATOM 1327 N N . ASP A 1 168 ? 5.646 -6.847 -1.624 1.00 92.25 168 ASP A N 1
ATOM 1328 C CA . ASP A 1 168 ? 6.684 -7.490 -2.435 1.00 92.25 168 ASP A CA 1
ATOM 1329 C C . ASP A 1 168 ? 6.726 -9.011 -2.308 1.00 92.25 168 ASP A C 1
ATOM 1331 O O . ASP A 1 168 ? 7.406 -9.655 -3.101 1.00 92.25 168 ASP A O 1
ATOM 1335 N N . THR A 1 169 ? 6.022 -9.594 -1.338 1.00 93.44 169 THR A N 1
ATOM 1336 C CA . THR A 1 169 ? 6.013 -11.049 -1.171 1.00 93.44 169 THR A CA 1
ATOM 1337 C C . THR A 1 169 ? 5.485 -11.760 -2.414 1.00 93.44 169 THR A C 1
ATOM 1339 O O . THR A 1 169 ? 4.503 -11.341 -3.027 1.00 93.44 169 THR A O 1
ATOM 1342 N N . GLU A 1 170 ? 6.139 -12.859 -2.779 1.00 93.25 170 GLU A N 1
ATOM 1343 C CA . GLU A 1 170 ? 5.710 -13.740 -3.870 1.00 93.25 170 GLU A CA 1
ATOM 1344 C C . GLU A 1 170 ? 4.721 -14.815 -3.383 1.00 93.25 170 GLU A C 1
ATOM 1346 O O . GLU A 1 170 ? 4.088 -15.501 -4.186 1.00 93.25 170 GLU A O 1
ATOM 1351 N N . GLU A 1 171 ? 4.518 -14.916 -2.064 1.00 94.50 171 GLU A N 1
ATOM 1352 C CA . GLU A 1 171 ? 3.624 -15.883 -1.433 1.00 94.50 171 GLU A CA 1
ATOM 1353 C C . GLU A 1 171 ? 2.156 -15.522 -1.684 1.00 94.50 171 GLU A C 1
ATOM 1355 O O . GLU A 1 171 ? 1.545 -14.718 -0.971 1.00 94.50 171 GLU A O 1
ATOM 1360 N N . LEU A 1 172 ? 1.550 -16.146 -2.700 1.00 95.06 172 LEU A N 1
ATOM 1361 C CA . LEU A 1 172 ? 0.196 -15.810 -3.152 1.00 95.06 172 LEU A CA 1
ATOM 1362 C C . LEU A 1 172 ? -0.856 -15.922 -2.036 1.00 95.06 172 LEU A C 1
ATOM 1364 O O . LEU A 1 172 ? -1.780 -15.108 -1.982 1.00 95.06 172 LEU A O 1
ATOM 1368 N N . ALA A 1 173 ? -0.723 -16.892 -1.127 1.00 95.88 173 ALA A N 1
ATOM 1369 C CA . ALA A 1 173 ? -1.636 -17.044 0.006 1.00 95.88 173 ALA A CA 1
ATOM 1370 C C . ALA A 1 173 ? -1.579 -15.830 0.950 1.00 95.88 173 ALA A C 1
ATOM 1372 O O . ALA A 1 173 ? -2.624 -15.282 1.318 1.00 95.88 173 ALA A O 1
ATOM 1373 N N . VAL A 1 174 ? -0.370 -15.363 1.278 1.00 97.06 174 VAL A N 1
ATOM 1374 C CA . VAL A 1 174 ? -0.140 -14.174 2.111 1.00 97.06 174 VAL A CA 1
ATOM 1375 C C . VAL A 1 174 ? -0.635 -12.920 1.389 1.00 97.06 174 VAL A C 1
ATOM 1377 O O . VAL A 1 174 ? -1.380 -12.130 1.974 1.00 97.06 174 VAL A O 1
ATOM 1380 N N . LEU A 1 175 ? -0.330 -12.780 0.094 1.00 96.69 175 LEU A N 1
ATOM 1381 C CA . LEU A 1 175 ? -0.830 -11.684 -0.742 1.00 96.69 175 LEU A CA 1
ATOM 1382 C C . LEU A 1 175 ? -2.354 -11.615 -0.769 1.00 96.69 175 LEU A C 1
ATOM 1384 O O . LEU A 1 175 ? -2.924 -10.531 -0.663 1.00 96.69 175 LEU A O 1
ATOM 1388 N N . CYS A 1 176 ? -3.039 -12.752 -0.899 1.00 97.75 176 CYS A N 1
ATOM 1389 C CA . CYS A 1 176 ? -4.499 -12.787 -0.911 1.00 97.75 176 CYS A CA 1
ATOM 1390 C C . CYS A 1 176 ? -5.086 -12.277 0.411 1.00 97.75 176 CYS A C 1
ATOM 1392 O O . CYS A 1 176 ? -6.071 -11.529 0.400 1.00 97.75 176 CYS A O 1
ATOM 1394 N N . ARG A 1 177 ? -4.470 -12.639 1.545 1.00 98.12 177 ARG A N 1
ATOM 1395 C CA . ARG A 1 177 ? -4.867 -12.141 2.870 1.00 98.12 177 ARG A CA 1
ATOM 1396 C C . ARG A 1 177 ? -4.590 -10.654 3.018 1.00 98.12 177 ARG A C 1
ATOM 1398 O O . ARG A 1 177 ? -5.474 -9.924 3.464 1.00 98.12 177 ARG A O 1
ATOM 1405 N N . PHE A 1 178 ? -3.425 -10.195 2.571 1.00 98.38 178 PHE A N 1
ATOM 1406 C CA . PHE A 1 178 ? -3.074 -8.780 2.591 1.00 98.38 178 PHE A CA 1
ATOM 1407 C C . PHE A 1 178 ? -4.019 -7.949 1.720 1.00 98.38 178 PHE A C 1
ATOM 1409 O O . PHE A 1 178 ? -4.573 -6.957 2.181 1.00 98.38 178 PHE A O 1
ATOM 1416 N N . ALA A 1 179 ? -4.303 -8.388 0.496 1.00 98.50 179 ALA A N 1
ATOM 1417 C CA . ALA A 1 179 ? -5.184 -7.672 -0.417 1.00 98.50 179 ALA A CA 1
ATOM 1418 C C . ALA A 1 179 ? -6.621 -7.561 0.114 1.00 98.50 179 ALA A C 1
ATOM 1420 O O . ALA A 1 179 ? -7.245 -6.503 0.001 1.00 98.50 179 ALA A O 1
ATOM 1421 N N . LYS A 1 180 ? -7.142 -8.630 0.735 1.00 98.56 180 LYS A N 1
ATOM 1422 C CA . LYS A 1 180 ? -8.431 -8.585 1.438 1.00 98.56 180 LYS A CA 1
ATOM 1423 C C . LYS A 1 180 ? -8.390 -7.587 2.598 1.00 98.56 180 LYS A C 1
ATOM 1425 O O . LYS A 1 180 ? -9.303 -6.779 2.738 1.00 98.56 180 LYS A O 1
ATOM 1430 N N . PHE A 1 181 ? -7.335 -7.623 3.408 1.00 98.69 181 PHE A N 1
ATOM 1431 C CA . PHE A 1 181 ? -7.162 -6.714 4.537 1.00 98.69 181 PHE A CA 1
ATOM 1432 C C . PHE A 1 181 ? -7.118 -5.243 4.097 1.00 98.69 181 PHE A C 1
ATOM 1434 O O . PHE A 1 181 ? -7.863 -4.428 4.640 1.00 98.69 181 PHE A O 1
ATOM 1441 N N . VAL A 1 182 ? -6.341 -4.908 3.060 1.00 98.56 182 VAL A N 1
ATOM 1442 C CA . VAL A 1 182 ? -6.307 -3.556 2.474 1.00 98.56 182 VAL A CA 1
ATOM 1443 C C . VAL A 1 182 ? -7.695 -3.140 1.992 1.00 98.56 182 VAL A C 1
ATOM 1445 O O . VAL A 1 182 ? -8.142 -2.033 2.290 1.00 98.56 182 VAL A O 1
ATOM 1448 N N . PHE A 1 183 ? -8.407 -4.020 1.283 1.00 98.62 183 PHE A N 1
ATOM 1449 C CA . PHE A 1 183 ? -9.772 -3.748 0.832 1.00 98.62 183 PHE A CA 1
ATOM 1450 C C . PHE A 1 183 ? -10.718 -3.433 1.999 1.00 98.62 183 PHE A C 1
ATOM 1452 O O . PHE A 1 183 ? -11.434 -2.431 1.951 1.00 98.62 183 PHE A O 1
ATOM 1459 N N . ASP A 1 184 ? -10.693 -4.248 3.055 1.00 98.56 184 ASP A N 1
ATOM 1460 C CA . ASP A 1 184 ? -11.546 -4.068 4.229 1.00 98.56 184 ASP A CA 1
ATOM 1461 C C . ASP A 1 184 ? -11.218 -2.764 4.979 1.00 98.56 184 ASP A C 1
ATOM 1463 O O . ASP A 1 184 ? -12.137 -2.021 5.329 1.00 98.56 184 ASP A O 1
ATOM 1467 N N . ILE A 1 185 ? -9.933 -2.435 5.165 1.00 98.38 185 ILE A N 1
ATOM 1468 C CA . ILE A 1 185 ? -9.497 -1.178 5.798 1.00 98.38 185 ILE A CA 1
ATOM 1469 C C . ILE A 1 185 ? -9.932 0.031 4.969 1.00 98.38 185 ILE A C 1
ATOM 1471 O O . ILE A 1 185 ? -10.568 0.943 5.497 1.00 98.38 185 ILE A O 1
ATOM 1475 N N . LEU A 1 186 ? -9.647 0.040 3.663 1.00 97.81 186 LEU A N 1
ATOM 1476 C CA . LEU A 1 186 ? -10.040 1.151 2.795 1.00 97.81 186 LEU A CA 1
ATOM 1477 C C . LEU A 1 186 ? -11.561 1.307 2.726 1.00 97.81 186 LEU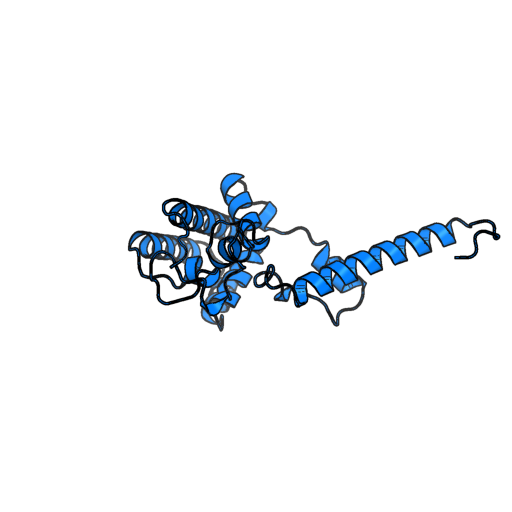 A C 1
ATOM 1479 O O . LEU A 1 186 ? -12.046 2.424 2.572 1.00 97.81 186 LEU A O 1
ATOM 1483 N N . ARG A 1 187 ? -12.328 0.218 2.858 1.00 97.75 187 ARG A N 1
ATOM 1484 C CA . ARG A 1 187 ? -13.787 0.293 2.955 1.00 97.75 187 ARG A CA 1
ATOM 1485 C C . ARG A 1 187 ? -14.230 1.000 4.232 1.00 97.75 187 ARG A C 1
ATOM 1487 O O . ARG A 1 187 ? -15.097 1.856 4.130 1.00 97.75 187 ARG A O 1
ATOM 1494 N N . VAL A 1 188 ? -13.606 0.723 5.382 1.00 97.69 188 VAL A N 1
ATOM 1495 C CA . VAL A 1 188 ? -13.884 1.463 6.629 1.00 97.69 188 VAL A CA 1
ATOM 1496 C C . VAL A 1 188 ? -13.670 2.959 6.412 1.00 97.69 188 VAL A C 1
ATOM 1498 O O . VAL A 1 188 ? -14.594 3.734 6.608 1.00 97.69 188 VAL A O 1
ATOM 1501 N N . TYR A 1 189 ? -12.511 3.366 5.889 1.00 97.06 189 TYR A N 1
ATOM 1502 C CA . TYR A 1 189 ? -12.206 4.784 5.644 1.00 97.06 189 TYR A CA 1
ATOM 1503 C C . TYR A 1 189 ? -13.082 5.453 4.572 1.00 97.06 189 TYR A C 1
ATOM 1505 O O . TYR A 1 189 ? -13.101 6.679 4.480 1.00 97.06 189 TYR A O 1
ATOM 1513 N N . LYS A 1 190 ? -13.808 4.688 3.752 1.00 95.12 190 LYS A N 1
ATOM 1514 C CA . LYS A 1 190 ? -14.811 5.229 2.821 1.00 95.12 190 LYS A CA 1
ATOM 1515 C C . LYS A 1 190 ? -16.156 5.518 3.493 1.00 95.12 190 LYS A C 1
ATOM 1517 O O . LYS A 1 190 ? -16.930 6.278 2.925 1.00 95.12 190 LYS A O 1
ATOM 1522 N N . GLU A 1 191 ? -16.438 4.939 4.664 1.00 94.00 191 GLU A N 1
ATOM 1523 C CA . GLU A 1 191 ? -17.719 5.100 5.378 1.00 94.00 191 GLU A CA 1
ATOM 1524 C C . GLU A 1 191 ? -17.903 6.517 5.950 1.00 94.00 191 GLU A C 1
ATOM 1526 O O . GLU A 1 191 ? -19.029 6.972 6.118 1.00 94.00 191 GLU A O 1
ATOM 1531 N N . VAL A 1 192 ? -16.810 7.230 6.230 1.00 92.25 192 VAL A N 1
ATOM 1532 C CA . VAL A 1 192 ? -16.824 8.597 6.773 1.00 92.25 192 VAL A CA 1
ATOM 1533 C C . VAL A 1 192 ? -16.076 9.501 5.802 1.00 92.25 192 VAL A C 1
ATOM 1535 O O . VAL A 1 192 ? -14.990 9.105 5.403 1.00 92.25 192 VAL A O 1
ATOM 1538 N N . PRO A 1 193 ? -16.575 10.682 5.403 1.00 89.88 193 PRO A N 1
ATOM 1539 C CA . PRO A 1 193 ? -15.844 11.590 4.514 1.00 89.88 193 PRO A CA 1
ATOM 1540 C C . PRO A 1 193 ? -14.609 12.207 5.193 1.00 89.88 193 PRO A C 1
ATOM 1542 O O . PRO A 1 193 ? -14.547 12.310 6.417 1.00 89.88 193 PRO A O 1
ATOM 1545 N N . VAL A 1 194 ? -13.624 12.643 4.399 1.00 90.56 194 VAL A N 1
ATOM 1546 C CA . VAL A 1 194 ? -12.548 13.505 4.916 1.00 90.56 194 VAL A CA 1
ATOM 1547 C C . VAL A 1 194 ? -13.125 14.898 5.099 1.00 90.56 194 VAL A C 1
ATOM 1549 O O . VAL A 1 194 ? -13.614 15.483 4.136 1.00 90.56 194 VAL A O 1
ATOM 1552 N N . LEU A 1 195 ? -13.050 15.430 6.313 1.00 81.06 195 LEU A N 1
ATOM 1553 C CA . LEU A 1 195 ? -13.421 16.810 6.599 1.00 81.06 195 LEU A CA 1
ATOM 1554 C C . LEU A 1 195 ? -12.152 17.636 6.807 1.00 81.06 195 LEU A C 1
ATOM 1556 O O . LEU A 1 195 ? -11.194 17.163 7.416 1.00 81.06 195 LEU A O 1
ATOM 1560 N N . ARG A 1 196 ? -12.150 18.865 6.285 1.00 73.69 196 ARG A N 1
ATOM 1561 C CA . ARG A 1 196 ? -11.139 19.869 6.629 1.00 73.69 196 ARG A CA 1
ATOM 1562 C C . ARG A 1 196 ? -11.549 20.482 7.970 1.00 73.69 196 ARG A C 1
ATOM 1564 O O . ARG A 1 196 ? -12.647 21.029 8.056 1.00 73.69 196 ARG A O 1
ATOM 1571 N N . SER A 1 197 ? -10.711 20.311 8.991 1.00 61.44 197 SER A N 1
ATOM 1572 C CA . SER A 1 197 ? -10.825 20.966 10.303 1.00 61.44 197 SER A CA 1
ATOM 1573 C C . SER A 1 197 ? -10.288 22.387 10.259 1.00 61.44 197 SER A C 1
ATOM 1575 O O . SER A 1 197 ? -9.220 22.552 9.623 1.00 61.44 197 SER A O 1
#

Sequence (197 aa):
MDLSRPWAPLDIEAIVAAVEQSCLADMDAYLAVSPKTPLLQHRSCQHAGDLLQKRVLCSFRAYLNVPIPAHRKAVVQLLSSSHTLAVEVLRWSERRQPPLPRSQRLCRYCQTEVEDEVHALWCCRALSKLHNLRRSFFVDVFALAPAAFLSDLHSAPSALHVTRLFVDTEELAVLCRFAKFVFDILRVYKEVPVLRS

Foldseek 3Di:
DDPPDDDDPVNVVVVVVVVVLVVLQVVLVCCCPPPQALLCNVLRDNPPPSVSSCCSVVPDFLLCVQPDVLLSVLLVCLRRVVAQQLQNVQQDADVVRHRDDQQQSADPQPRPGRGHPLCLQPNDPRDPQSVVLNVVLVVQCVVQPDPVLVVQCVVQPDSSSNSNSQRRDNRNSNSNSVSVSSSSSSVVVVVDHRDRD